Protein AF-A0A2E0UGB9-F1 (afdb_monomer)

Sequence (208 aa):
MPTNPILKFFRLCSENYLDDMRAQIPELPEKYVYPTGNPIRPVLPVETVTGGIMLIGAFPSARFHYLEGKLVPVADNLAPFAKEVYFDGRGIRKQASRESLEEHYFGPNMLNLCFEDMWVTDLVKVYLFPDKHIKNCEVVAPQHRYVNTHKMFGSGKTVGKLAKASVPWIRHEIELCNPKLIITLGETAARAIQDDRKTDNKQLLSGL

Solvent-accessible sur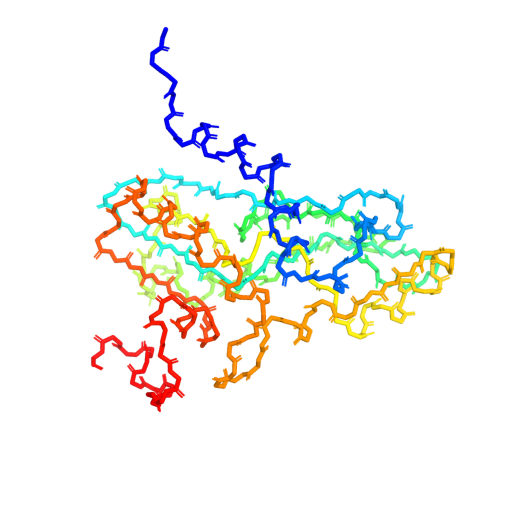face area (backbone atoms only — not comparable to full-atom values): 11598 Å² total; per-residue (Å²): 130,88,76,57,66,66,63,52,49,50,52,48,43,63,71,39,48,69,57,61,42,35,77,77,33,78,81,54,62,91,75,48,54,29,60,80,64,39,67,65,52,56,46,55,70,40,46,78,37,57,63,32,37,30,40,32,32,52,47,39,64,56,40,55,33,51,48,94,91,30,70,28,56,49,43,62,44,94,35,55,68,41,90,47,74,46,75,24,80,83,48,83,44,67,42,63,70,28,54,53,41,40,75,67,39,40,30,85,89,53,72,54,46,60,70,77,60,17,21,33,34,39,48,27,40,42,66,57,39,41,68,81,47,43,63,36,30,43,70,69,21,65,90,56,83,83,60,59,46,34,71,37,38,41,62,73,75,39,67,17,64,49,38,54,66,24,40,65,60,49,51,53,49,45,66,71,29,46,49,78,42,79,48,55,55,50,65,46,35,44,27,44,73,69,72,51,71,75,72,52,70,68,47,67,73,63,82,104

Nearest PDB structures (foldseek):
  8iit-assembly1_A  TM=6.730E-01  e=1.944E-03  Mycolicibacterium smegmatis MC2 155
  6l6s-assembly1_A  TM=6.611E-01  e=4.120E-03  Mycolicibacterium smegmatis MC2 155
  8iiq-assembly1_A  TM=6.317E-01  e=3.415E-03  Mycolicibacterium smegmatis MC2 155
  8iij-assembly1_A  TM=6.486E-01  e=9.298E-03  Mycolicibacterium smegmatis MC2 155
  1oe5-assembly1_B  TM=4.385E-01  e=5.040E-02  Xenopus laevis

Radius of gyration: 17.38 Å; Cα contacts (8 Å, |Δi|>4): 371; chains: 1; bounding box: 45×44×50 Å

pLDDT: mean 91.15, std 9.99, range [44.03, 98.5]

Mean predicted aligned error: 4.57 Å

Structure (mmCIF, N/CA/C/O backbone):
data_AF-A0A2E0UGB9-F1
#
_entry.id   AF-A0A2E0UGB9-F1
#
loop_
_atom_site.group_PDB
_atom_site.id
_atom_site.type_symbol
_atom_site.label_atom_id
_atom_site.label_alt_id
_atom_site.label_comp_id
_atom_site.label_asym_id
_atom_site.label_entity_id
_atom_site.label_seq_id
_atom_site.pdbx_PDB_ins_code
_atom_site.Cartn_x
_atom_site.Cartn_y
_atom_site.Cartn_z
_atom_site.occupancy
_atom_site.B_iso_or_equiv
_atom_site.auth_seq_id
_atom_site.auth_comp_id
_atom_site.auth_asym_id
_atom_site.auth_atom_id
_atom_site.pdbx_PDB_model_num
ATOM 1 N N . MET A 1 1 ? -22.475 -22.744 4.816 1.00 44.94 1 MET A N 1
ATOM 2 C CA . MET A 1 1 ? -21.576 -22.183 5.849 1.00 44.94 1 MET A CA 1
ATOM 3 C C . MET A 1 1 ? -21.645 -20.667 5.746 1.00 44.94 1 MET A C 1
ATOM 5 O O . MET A 1 1 ? -21.586 -20.192 4.615 1.00 44.94 1 MET A O 1
ATOM 9 N N . PRO A 1 2 ? -21.821 -19.907 6.840 1.00 51.59 2 PRO A N 1
ATOM 10 C CA . PRO A 1 2 ? -21.706 -18.452 6.772 1.00 51.59 2 PRO A CA 1
ATOM 11 C C . PRO A 1 2 ? -20.299 -18.089 6.276 1.00 51.59 2 PRO A C 1
ATOM 13 O O . PRO A 1 2 ? -19.300 -18.588 6.790 1.00 51.59 2 PRO A O 1
ATOM 16 N N . THR A 1 3 ? -20.216 -17.285 5.217 1.00 73.94 3 THR A N 1
ATOM 17 C CA . THR A 1 3 ? -18.944 -16.799 4.670 1.00 73.94 3 THR A CA 1
ATOM 18 C C . THR A 1 3 ? -18.269 -15.896 5.694 1.00 73.94 3 THR A C 1
ATOM 20 O O . THR A 1 3 ? -18.868 -14.898 6.091 1.00 73.94 3 THR A O 1
ATOM 23 N N . ASN A 1 4 ? -17.040 -16.227 6.101 1.00 92.06 4 ASN A N 1
ATOM 24 C CA . ASN A 1 4 ? -16.222 -15.369 6.959 1.00 92.06 4 ASN A CA 1
ATOM 25 C C . ASN A 1 4 ? -16.138 -13.958 6.324 1.00 92.06 4 ASN A C 1
ATOM 27 O O . ASN A 1 4 ? -15.645 -13.844 5.195 1.00 92.06 4 ASN A O 1
ATOM 31 N N . PRO A 1 5 ? -16.635 -12.899 6.995 1.00 95.12 5 PRO A N 1
ATOM 32 C CA . PRO A 1 5 ? -16.722 -11.560 6.413 1.00 95.12 5 PRO A CA 1
ATOM 33 C C . PRO A 1 5 ? -15.345 -10.971 6.077 1.00 95.12 5 PRO A C 1
ATOM 35 O O . PRO A 1 5 ? -15.219 -10.280 5.069 1.00 95.12 5 PRO A O 1
ATOM 38 N N . ILE A 1 6 ? -14.301 -11.329 6.831 1.00 96.19 6 ILE A N 1
ATOM 39 C CA . ILE A 1 6 ? -12.914 -10.928 6.556 1.00 96.19 6 ILE A CA 1
ATOM 40 C C . ILE A 1 6 ? -12.427 -11.576 5.256 1.00 96.19 6 ILE A C 1
ATOM 42 O O . ILE A 1 6 ? -11.916 -10.892 4.374 1.00 96.19 6 ILE A O 1
ATOM 46 N N . LEU A 1 7 ? -12.661 -12.879 5.066 1.00 95.62 7 LEU A N 1
ATOM 47 C CA . LEU A 1 7 ? -12.288 -13.557 3.816 1.00 95.62 7 LEU A CA 1
ATOM 48 C C . LEU A 1 7 ? -13.083 -13.038 2.610 1.00 95.62 7 LEU A C 1
ATOM 50 O O . LEU A 1 7 ? -12.557 -12.979 1.498 1.00 95.62 7 LEU A O 1
ATOM 54 N N . LYS A 1 8 ? -14.344 -12.637 2.817 1.00 96.81 8 LYS A N 1
ATOM 55 C CA . LYS A 1 8 ? -15.137 -11.958 1.785 1.00 96.81 8 LYS A CA 1
ATOM 56 C C . LYS A 1 8 ? -14.507 -10.613 1.416 1.00 96.81 8 LYS A C 1
ATOM 58 O O . LYS A 1 8 ? -14.362 -10.333 0.229 1.00 96.81 8 LYS A O 1
ATOM 63 N N . PHE A 1 9 ? -14.103 -9.817 2.404 1.00 97.56 9 PHE A N 1
ATOM 64 C CA . PHE A 1 9 ? -13.390 -8.561 2.181 1.00 97.56 9 PHE A CA 1
ATOM 65 C C . PHE A 1 9 ? -12.067 -8.775 1.435 1.00 97.56 9 PHE A C 1
ATOM 67 O O . PHE A 1 9 ? -11.804 -8.078 0.461 1.00 97.56 9 PHE A O 1
ATOM 74 N N . PHE A 1 10 ? -11.276 -9.781 1.813 1.00 97.56 10 PHE A N 1
ATOM 75 C CA . PHE A 1 10 ? -10.018 -10.121 1.139 1.00 97.56 10 PHE A CA 1
ATOM 76 C C . PHE A 1 10 ? -10.214 -10.435 -0.338 1.00 97.56 10 PHE A C 1
ATOM 78 O O . PHE A 1 10 ? -9.478 -9.918 -1.177 1.00 97.56 10 PHE A O 1
ATOM 85 N N . ARG A 1 11 ? -11.236 -11.233 -0.663 1.00 97.38 11 ARG A N 1
ATOM 86 C CA . ARG A 1 11 ? -11.589 -11.528 -2.053 1.00 97.38 11 ARG A CA 1
ATOM 87 C C . ARG A 1 11 ? -11.967 -10.254 -2.808 1.00 97.38 11 ARG A C 1
ATOM 89 O O . ARG A 1 11 ? -11.382 -9.975 -3.846 1.00 97.38 11 ARG A O 1
ATOM 96 N N . LEU A 1 12 ? -12.875 -9.455 -2.245 1.00 98.00 12 LEU A N 1
ATOM 97 C CA . LEU A 1 12 ? -13.315 -8.200 -2.858 1.00 98.00 12 LEU A CA 1
ATOM 98 C C . LEU A 1 12 ? -12.153 -7.228 -3.089 1.00 98.00 12 LEU A C 1
ATOM 100 O O . LEU A 1 12 ? -12.072 -6.629 -4.155 1.00 98.00 12 LEU A O 1
ATOM 104 N N . CYS A 1 13 ? -11.256 -7.083 -2.114 1.00 97.88 13 CYS A N 1
ATOM 105 C CA . CYS A 1 13 ? -10.091 -6.210 -2.211 1.00 97.88 13 CYS A CA 1
ATOM 106 C C . CYS A 1 13 ? -9.111 -6.712 -3.279 1.00 97.88 13 CYS A C 1
ATOM 108 O O . CYS A 1 13 ? -8.703 -5.945 -4.146 1.00 97.88 13 CYS A O 1
ATOM 110 N N . SER A 1 14 ? -8.796 -8.011 -3.283 1.00 97.25 14 SER A N 1
ATOM 111 C CA . SER A 1 14 ? -7.917 -8.612 -4.291 1.00 97.25 14 SER A CA 1
ATOM 112 C C . SER A 1 14 ? -8.450 -8.474 -5.721 1.00 97.25 14 SER A C 1
ATOM 114 O O . SER A 1 14 ? -7.647 -8.394 -6.648 1.00 97.25 14 SER A O 1
ATOM 116 N N . GLU A 1 15 ? -9.770 -8.504 -5.907 1.00 97.38 15 GLU A N 1
ATOM 117 C CA . GLU A 1 15 ? -10.413 -8.470 -7.225 1.00 97.38 15 GLU A CA 1
ATOM 118 C C . GLU A 1 15 ? -10.668 -7.039 -7.713 1.00 97.38 15 GLU A C 1
ATOM 120 O O . GLU A 1 15 ? -10.408 -6.748 -8.874 1.00 97.38 15 GLU A O 1
ATOM 125 N N . ASN A 1 16 ? -11.123 -6.139 -6.835 1.00 98.12 16 ASN A N 1
ATOM 126 C CA . ASN A 1 16 ? -11.709 -4.862 -7.260 1.00 98.12 16 ASN A CA 1
ATOM 127 C C . ASN A 1 16 ? -10.892 -3.627 -6.866 1.00 98.12 16 ASN A C 1
ATOM 129 O O . ASN A 1 16 ? -11.106 -2.562 -7.437 1.00 98.12 16 ASN A O 1
ATOM 133 N N . TYR A 1 17 ? -9.945 -3.727 -5.922 1.00 98.25 17 TYR A N 1
ATOM 134 C CA . TYR A 1 17 ? -9.271 -2.540 -5.374 1.00 98.25 17 TYR A CA 1
ATOM 135 C C . TYR A 1 17 ? -8.627 -1.668 -6.459 1.00 98.25 17 TYR A C 1
ATOM 137 O O . TYR A 1 17 ? -8.821 -0.455 -6.476 1.00 98.25 17 TYR A O 1
ATOM 145 N N . LEU A 1 18 ? -7.870 -2.269 -7.382 1.00 97.00 18 LEU A N 1
ATOM 146 C CA . LEU A 1 18 ? -7.192 -1.512 -8.437 1.00 97.00 18 LEU A CA 1
ATOM 147 C C . LEU A 1 18 ? -8.165 -0.876 -9.431 1.00 97.00 18 LEU A C 1
ATOM 149 O O . LEU A 1 18 ? -7.907 0.239 -9.883 1.00 97.00 18 LEU A O 1
ATOM 153 N N . ASP A 1 19 ? -9.267 -1.547 -9.751 1.00 96.56 19 ASP A N 1
ATOM 154 C CA . ASP A 1 19 ? -10.271 -1.018 -10.674 1.00 96.56 19 ASP A CA 1
ATOM 155 C C . ASP A 1 19 ? -11.040 0.144 -10.037 1.00 96.56 19 ASP A C 1
ATOM 157 O O . ASP A 1 19 ? -11.187 1.196 -10.662 1.00 96.56 19 ASP A O 1
ATOM 161 N N . ASP A 1 20 ? -11.379 0.034 -8.752 1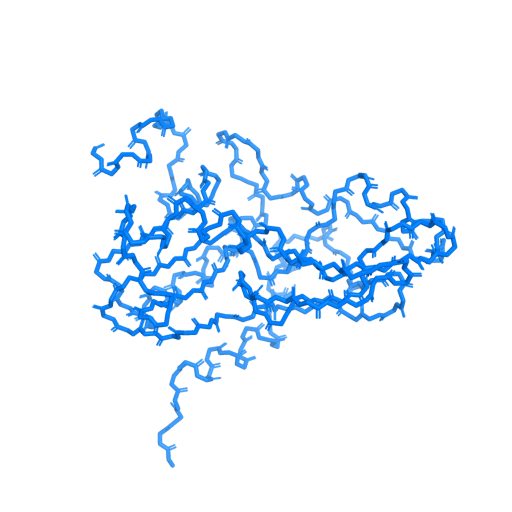.00 97.56 20 ASP A N 1
ATOM 162 C CA . ASP A 1 20 ? -11.963 1.126 -7.968 1.00 97.56 20 ASP A CA 1
ATOM 163 C C . ASP A 1 20 ? -11.018 2.330 -7.852 1.00 97.56 20 ASP A C 1
ATOM 165 O O . ASP A 1 20 ? -11.459 3.486 -7.879 1.00 97.56 20 ASP A O 1
ATOM 169 N N . MET A 1 21 ? -9.706 2.089 -7.731 1.00 97.31 21 MET A N 1
ATOM 170 C CA . MET A 1 21 ? -8.716 3.169 -7.749 1.00 97.31 21 MET A CA 1
ATOM 171 C C . MET A 1 21 ? -8.635 3.826 -9.130 1.00 97.31 21 MET A C 1
ATOM 173 O O . MET A 1 21 ? -8.606 5.052 -9.210 1.00 97.31 21 MET A O 1
ATOM 177 N N . ARG A 1 22 ? -8.617 3.048 -10.221 1.00 95.75 22 ARG A N 1
ATOM 178 C CA . ARG A 1 22 ? -8.560 3.573 -11.599 1.00 95.75 22 ARG A CA 1
ATOM 179 C C . ARG A 1 22 ? -9.800 4.375 -11.970 1.00 95.75 22 ARG A C 1
ATOM 181 O O . ARG A 1 22 ? -9.666 5.405 -12.624 1.00 95.75 22 ARG A O 1
ATOM 188 N N . ALA A 1 23 ? -10.978 3.959 -11.505 1.00 96.38 23 ALA A N 1
ATOM 189 C CA . ALA A 1 23 ? -12.221 4.701 -11.704 1.00 96.38 23 ALA A CA 1
ATOM 190 C C . ALA A 1 23 ? -12.146 6.130 -11.131 1.00 96.38 23 ALA A C 1
ATOM 192 O O . ALA A 1 23 ? -12.756 7.052 -11.668 1.00 96.38 23 ALA A O 1
ATOM 193 N N . GLN A 1 24 ? -11.365 6.327 -10.065 1.00 96.44 24 GLN A N 1
ATOM 194 C CA . GLN A 1 24 ? -11.153 7.628 -9.423 1.00 96.44 24 GLN A CA 1
ATOM 195 C C . GLN A 1 24 ? -9.877 8.343 -9.897 1.00 96.44 24 GLN A C 1
ATOM 197 O O . GLN A 1 24 ? -9.742 9.555 -9.723 1.00 96.44 24 GLN A O 1
ATOM 202 N N . ILE A 1 25 ? -8.914 7.601 -10.450 1.00 96.19 25 ILE A N 1
ATOM 203 C CA . ILE A 1 25 ? -7.568 8.075 -10.788 1.00 96.19 25 ILE A CA 1
ATOM 204 C C . ILE A 1 25 ? -7.192 7.553 -12.184 1.00 96.19 25 ILE A C 1
ATOM 206 O O . ILE A 1 25 ? -6.480 6.550 -12.296 1.00 96.19 25 ILE A O 1
ATOM 210 N N . PRO A 1 26 ? -7.620 8.239 -13.259 1.00 92.00 26 PRO A N 1
ATOM 211 C CA . PRO A 1 26 ? -7.355 7.818 -14.637 1.00 92.00 26 PRO A CA 1
ATOM 212 C C . PRO A 1 26 ? -5.865 7.756 -15.006 1.00 92.00 26 PRO A C 1
ATOM 214 O O . PRO A 1 26 ? -5.494 7.137 -15.996 1.00 92.00 26 PRO A O 1
ATOM 217 N N . GLU A 1 27 ? -4.991 8.408 -14.232 1.00 93.62 27 GLU A N 1
ATOM 218 C CA . GLU A 1 27 ? -3.542 8.375 -14.447 1.00 93.62 27 GLU A CA 1
ATOM 219 C C . GLU A 1 27 ? -2.871 7.110 -13.891 1.00 93.62 27 GLU A C 1
ATOM 221 O O . GLU A 1 27 ? -1.673 6.914 -14.115 1.00 93.62 27 GLU A O 1
ATOM 226 N N . LEU A 1 28 ? -3.601 6.259 -13.157 1.00 93.25 28 LEU A N 1
ATOM 227 C CA . LEU A 1 28 ? -3.114 4.923 -12.830 1.00 93.25 28 LEU A CA 1
ATOM 228 C C . LEU A 1 28 ? -3.048 4.079 -14.108 1.00 93.25 28 LEU A C 1
ATOM 230 O O . LEU A 1 28 ? -4.017 4.029 -14.864 1.00 93.25 28 LEU A O 1
ATOM 234 N N . PRO A 1 29 ? -1.932 3.379 -14.357 1.00 91.06 29 PRO A N 1
ATOM 235 C CA . PRO A 1 29 ? -1.792 2.599 -15.573 1.00 91.06 29 PRO A CA 1
ATOM 236 C C . PRO A 1 29 ? -2.767 1.413 -15.595 1.00 91.06 29 PRO A C 1
ATOM 238 O O . PRO A 1 29 ? -2.972 0.709 -14.597 1.00 91.06 29 PRO A O 1
ATOM 241 N N . GLU A 1 30 ? -3.328 1.155 -16.776 1.00 89.50 30 GLU A N 1
ATOM 242 C CA . GLU A 1 30 ? -4.177 -0.011 -17.043 1.00 89.50 30 GLU A CA 1
ATOM 243 C C . GLU A 1 30 ? -3.406 -1.314 -16.780 1.00 89.50 30 GLU A C 1
ATOM 245 O O . GLU A 1 30 ? -3.859 -2.185 -16.042 1.00 89.50 30 GLU A O 1
ATOM 250 N N . LYS A 1 31 ? -2.170 -1.405 -17.283 1.00 91.94 31 LYS A N 1
ATOM 251 C CA . LYS A 1 31 ? -1.225 -2.470 -16.930 1.00 91.94 31 LYS A CA 1
ATOM 252 C C . LYS A 1 31 ? -0.306 -1.987 -15.817 1.00 91.94 31 LYS A C 1
ATOM 254 O O . LYS A 1 31 ? 0.685 -1.312 -16.084 1.00 91.94 31 LYS A O 1
ATOM 259 N N . TYR A 1 32 ? -0.635 -2.332 -14.574 1.00 95.88 32 TYR A N 1
ATOM 260 C CA . TYR A 1 32 ? 0.198 -1.996 -13.421 1.00 95.88 32 TYR A CA 1
ATOM 261 C C . TYR A 1 32 ? 1.083 -3.184 -13.039 1.00 95.88 32 TYR A C 1
ATOM 263 O O . TYR A 1 32 ? 0.634 -4.131 -12.397 1.00 95.88 32 TYR A O 1
ATOM 271 N N . VAL A 1 33 ? 2.326 -3.163 -13.523 1.00 97.62 33 VAL A N 1
ATOM 272 C CA . VAL A 1 33 ? 3.248 -4.306 -13.481 1.00 97.62 33 VAL A CA 1
ATOM 273 C C . VAL A 1 33 ? 4.646 -3.888 -13.030 1.00 97.62 33 VAL A C 1
ATOM 275 O O . VAL A 1 33 ? 5.063 -2.740 -13.196 1.00 97.62 33 VAL A O 1
ATOM 278 N N . TYR A 1 34 ? 5.386 -4.848 -12.486 1.00 98.38 34 TYR A N 1
ATOM 279 C CA . TYR A 1 34 ? 6.825 -4.759 -12.262 1.00 98.38 34 TYR A CA 1
ATOM 280 C C . TYR A 1 34 ? 7.610 -4.921 -13.581 1.00 98.38 34 TYR A C 1
ATOM 282 O O . TYR A 1 34 ? 7.060 -5.423 -14.565 1.00 98.38 34 TYR A O 1
ATOM 290 N N . PRO A 1 35 ? 8.914 -4.580 -13.624 1.00 97.44 35 PRO A N 1
ATOM 291 C CA . PRO A 1 35 ? 9.755 -4.748 -14.815 1.00 97.44 35 PRO A CA 1
ATOM 292 C C . PRO A 1 35 ? 9.805 -6.176 -15.359 1.00 97.44 35 PRO A C 1
ATOM 294 O O . PRO A 1 35 ? 9.918 -6.369 -16.563 1.00 97.44 35 PRO A O 1
ATOM 297 N N . THR A 1 36 ? 9.649 -7.175 -14.490 1.00 95.81 36 THR A N 1
ATOM 298 C CA . THR A 1 36 ? 9.601 -8.600 -14.852 1.00 95.81 36 THR A CA 1
ATOM 299 C C . THR A 1 36 ? 8.257 -9.040 -15.444 1.00 95.81 36 THR A C 1
ATOM 301 O O . THR A 1 36 ? 8.091 -10.210 -15.772 1.00 95.81 36 THR A O 1
ATOM 304 N N . GLY A 1 37 ? 7.278 -8.134 -15.551 1.00 96.25 37 GLY A N 1
ATOM 305 C CA . GLY A 1 37 ? 5.919 -8.425 -16.016 1.00 96.25 37 GLY A CA 1
ATOM 306 C C . GLY A 1 37 ? 4.976 -8.947 -14.929 1.00 96.25 37 GLY A C 1
ATOM 307 O O . GLY A 1 37 ? 3.787 -9.117 -15.194 1.00 96.25 37 GLY A O 1
ATOM 308 N N . ASN A 1 38 ? 5.464 -9.161 -13.702 1.00 97.31 38 ASN A N 1
ATOM 309 C CA . ASN A 1 38 ? 4.608 -9.538 -12.578 1.00 97.31 38 ASN A CA 1
ATOM 310 C C . ASN A 1 38 ? 3.562 -8.439 -12.316 1.00 97.31 38 ASN A C 1
ATOM 312 O O . ASN A 1 38 ? 3.938 -7.266 -12.232 1.00 97.31 38 ASN A O 1
ATOM 316 N N . PRO A 1 39 ? 2.270 -8.781 -12.167 1.00 96.94 39 PRO A N 1
ATOM 317 C CA . PRO A 1 39 ? 1.254 -7.797 -11.820 1.00 96.94 39 PRO A CA 1
ATOM 318 C C . PRO A 1 39 ? 1.489 -7.276 -10.405 1.00 96.94 39 PRO A C 1
ATOM 320 O O . PRO A 1 39 ? 1.817 -8.054 -9.512 1.00 96.94 39 PRO A O 1
ATOM 323 N N . ILE A 1 40 ? 1.281 -5.976 -10.210 1.00 98.00 40 ILE A N 1
ATOM 324 C CA . ILE A 1 40 ? 1.191 -5.381 -8.877 1.00 98.00 40 ILE A CA 1
ATOM 325 C C . ILE A 1 40 ? -0.198 -5.687 -8.341 1.00 98.00 40 ILE A C 1
ATOM 327 O O . ILE A 1 40 ? -1.194 -5.396 -9.011 1.00 98.00 40 ILE A O 1
ATOM 331 N N . ARG A 1 41 ? -0.273 -6.274 -7.150 1.00 97.38 41 ARG A N 1
ATOM 332 C CA . ARG A 1 41 ? -1.537 -6.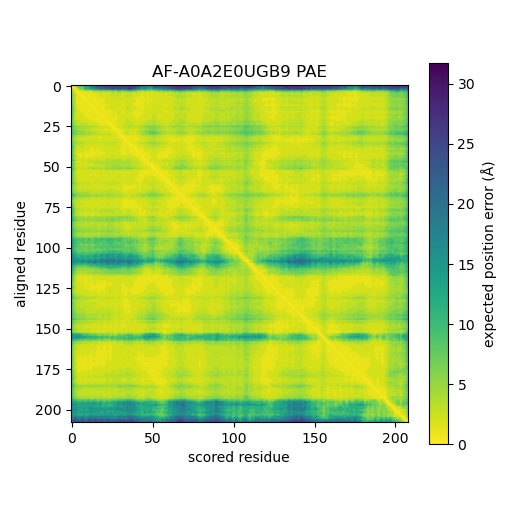686 -6.537 1.00 97.38 41 ARG A CA 1
ATOM 333 C C . ARG A 1 41 ? -1.745 -6.020 -5.181 1.00 97.38 41 ARG A C 1
ATOM 335 O O . ARG A 1 41 ? -0.778 -5.632 -4.529 1.00 97.38 41 ARG A O 1
ATOM 342 N N . PRO A 1 42 ? -3.007 -5.878 -4.741 1.00 98.19 42 PRO A N 1
ATOM 343 C CA . PRO A 1 42 ? -3.300 -5.458 -3.381 1.00 98.19 42 PRO A CA 1
ATOM 344 C C . PRO A 1 42 ? -2.646 -6.404 -2.366 1.00 98.19 42 PRO A C 1
ATOM 346 O O . PRO A 1 42 ? -2.914 -7.605 -2.359 1.00 98.19 42 PRO A O 1
ATOM 349 N N . VAL A 1 43 ? -1.807 -5.854 -1.499 1.00 98.19 43 VAL A N 1
ATOM 350 C CA . VAL A 1 43 ? -1.292 -6.502 -0.299 1.00 98.19 43 VAL A CA 1
ATOM 351 C C . VAL A 1 43 ? -2.375 -6.387 0.768 1.00 98.19 43 VAL A C 1
ATOM 353 O O . VAL A 1 43 ? -2.770 -5.292 1.176 1.00 98.19 43 VAL A O 1
ATOM 356 N N . LEU A 1 44 ? -2.911 -7.541 1.152 1.00 97.94 44 LEU A N 1
ATOM 357 C CA . LEU A 1 44 ? -4.072 -7.643 2.027 1.00 97.94 44 LEU A CA 1
ATOM 358 C C . LEU A 1 44 ? -3.684 -7.494 3.505 1.00 97.94 44 LEU A C 1
ATOM 360 O O . LEU A 1 44 ? -2.531 -7.741 3.858 1.00 97.94 44 LEU A O 1
ATOM 364 N N . PRO A 1 45 ? -4.638 -7.129 4.377 1.00 97.56 45 PRO A N 1
ATOM 365 C CA . PRO A 1 45 ? -4.403 -7.100 5.816 1.00 97.56 45 PRO A CA 1
ATOM 366 C C . PRO A 1 45 ? -4.000 -8.473 6.367 1.00 97.56 45 PRO A C 1
ATOM 368 O O . PRO A 1 45 ? -4.414 -9.505 5.834 1.00 97.56 45 PRO A O 1
ATOM 371 N N . VAL A 1 46 ? -3.245 -8.484 7.463 1.00 95.94 46 VAL A N 1
ATOM 372 C CA . VAL A 1 46 ? -2.840 -9.701 8.188 1.00 95.94 46 VAL A CA 1
ATOM 373 C C . VAL A 1 46 ? -3.065 -9.559 9.686 1.00 95.94 46 VAL A C 1
ATOM 375 O O . VAL A 1 46 ? -3.454 -8.488 10.154 1.00 95.94 46 VAL A O 1
ATOM 378 N N . GLU A 1 47 ? -2.858 -10.665 10.409 1.00 94.12 47 GLU A N 1
ATOM 379 C CA . GLU A 1 47 ? -3.055 -10.754 11.858 1.00 94.12 47 GLU A CA 1
ATOM 380 C C . GLU A 1 47 ? -4.434 -10.225 12.280 1.00 94.12 47 GLU A C 1
ATOM 382 O O . GLU A 1 47 ? -4.560 -9.554 13.279 1.00 94.12 47 GLU A O 1
ATOM 387 N N . THR A 1 48 ? -5.494 -10.469 11.499 1.00 95.88 48 THR A N 1
ATOM 388 C CA . THR A 1 48 ? -6.794 -9.762 11.547 1.00 95.88 48 THR A CA 1
ATOM 389 C C . THR A 1 48 ? -7.611 -9.930 12.842 1.00 95.88 48 THR A C 1
ATOM 391 O O . THR A 1 48 ? -8.733 -10.444 12.828 1.00 95.88 48 THR A O 1
ATOM 394 N N . VAL A 1 49 ? -7.062 -9.487 13.967 1.00 95.88 49 VAL A N 1
ATOM 395 C CA . VAL A 1 49 ? -7.652 -9.483 15.297 1.00 95.88 49 VAL A CA 1
ATOM 396 C C . VAL A 1 49 ? -8.684 -8.367 15.365 1.00 95.88 49 VAL A C 1
ATOM 398 O O . VAL A 1 49 ? -8.438 -7.221 14.985 1.00 95.88 49 VAL A O 1
ATOM 401 N N . THR A 1 50 ? -9.873 -8.711 15.849 1.00 96.56 50 THR A N 1
ATOM 402 C CA . THR A 1 50 ? -11.004 -7.787 15.985 1.00 96.56 50 THR A CA 1
ATOM 403 C C . THR A 1 50 ? -11.153 -7.304 17.427 1.00 96.56 50 THR A C 1
ATOM 405 O O . THR A 1 50 ? -10.856 -8.052 18.357 1.00 96.56 50 THR A O 1
ATOM 408 N N . GLY A 1 51 ? -11.669 -6.093 17.653 1.00 95.50 51 GLY A N 1
ATOM 409 C CA . GLY A 1 51 ? -11.903 -5.556 19.002 1.00 95.50 51 GLY A CA 1
ATOM 410 C C . GLY A 1 51 ? -10.630 -5.127 19.743 1.00 95.50 51 GLY A C 1
ATOM 411 O O . GLY A 1 51 ? -10.682 -4.880 20.953 1.00 95.50 51 GLY A O 1
ATOM 412 N N . GLY A 1 52 ? -9.497 -5.080 19.038 1.00 93.31 52 GLY A N 1
ATOM 413 C CA . GLY A 1 52 ? -8.164 -4.807 19.571 1.00 93.31 52 GLY A CA 1
ATOM 414 C C . GLY A 1 52 ? -7.539 -3.552 18.968 1.00 93.31 52 GLY A C 1
ATOM 415 O O . GLY A 1 52 ? -8.194 -2.514 18.848 1.00 93.31 52 GLY A O 1
ATOM 416 N N . ILE A 1 53 ? -6.260 -3.648 18.615 1.00 93.81 53 ILE A N 1
ATOM 417 C CA . ILE A 1 53 ? -5.494 -2.567 17.990 1.00 93.81 53 ILE A CA 1
ATOM 418 C C . ILE A 1 53 ? -5.485 -2.778 16.474 1.00 93.81 53 ILE A C 1
ATOM 420 O O . ILE A 1 53 ? -5.291 -3.896 16.002 1.00 93.81 53 ILE A O 1
ATOM 424 N N . MET A 1 54 ? -5.656 -1.697 15.717 1.00 96.06 54 MET A N 1
ATOM 425 C CA . MET A 1 54 ? -5.439 -1.674 14.273 1.00 96.06 54 MET A CA 1
ATOM 426 C C . MET A 1 54 ? -4.217 -0.816 13.951 1.00 96.06 54 MET A C 1
ATOM 428 O O . MET A 1 54 ? -4.156 0.348 14.341 1.00 96.06 54 MET A O 1
ATOM 432 N N . LEU A 1 55 ? -3.254 -1.377 13.227 1.00 94.69 55 LEU A N 1
ATOM 433 C CA . LEU A 1 55 ? -2.067 -0.683 12.742 1.00 94.69 55 LEU A CA 1
ATOM 434 C C . LEU A 1 55 ? -2.222 -0.387 11.251 1.00 94.69 55 LEU A C 1
ATOM 436 O O . LEU A 1 55 ? -2.408 -1.304 10.451 1.00 94.69 55 LEU A O 1
ATOM 440 N N . ILE A 1 56 ? -2.121 0.888 10.874 1.00 96.25 56 ILE A N 1
ATOM 441 C CA . ILE A 1 56 ? -2.294 1.341 9.491 1.00 96.25 56 ILE A CA 1
ATOM 442 C C . ILE A 1 56 ? -1.024 2.037 9.008 1.00 96.25 56 ILE A C 1
ATOM 444 O O . ILE A 1 56 ? -0.707 3.155 9.419 1.00 96.25 56 ILE A O 1
ATOM 448 N N . GLY A 1 57 ? -0.303 1.367 8.115 1.00 94.94 57 GLY A N 1
ATOM 449 C CA . GLY A 1 57 ? 0.807 1.926 7.359 1.00 94.94 57 GLY A CA 1
ATOM 450 C C . GLY A 1 57 ? 0.372 2.827 6.205 1.00 94.94 57 GLY A C 1
ATOM 451 O O . GLY A 1 57 ? -0.809 3.109 6.000 1.00 94.94 57 GLY A O 1
ATOM 452 N N . ALA A 1 58 ? 1.343 3.307 5.434 1.00 95.06 58 ALA A N 1
ATOM 453 C CA . ALA A 1 58 ? 1.091 4.171 4.284 1.00 95.06 58 ALA A CA 1
ATOM 454 C C . ALA A 1 58 ? 0.721 3.361 3.029 1.00 95.06 58 ALA A C 1
ATOM 456 O O . ALA A 1 58 ? -0.358 3.538 2.462 1.00 95.06 58 ALA A O 1
ATOM 457 N N . PHE A 1 59 ? 1.642 2.507 2.589 1.00 96.38 59 PHE A N 1
ATOM 458 C CA . PHE A 1 59 ? 1.537 1.620 1.433 1.00 96.38 59 PHE A CA 1
ATOM 459 C C . PHE A 1 59 ? 2.628 0.548 1.521 1.00 96.38 59 PHE A C 1
ATOM 461 O O . PHE A 1 59 ? 3.702 0.82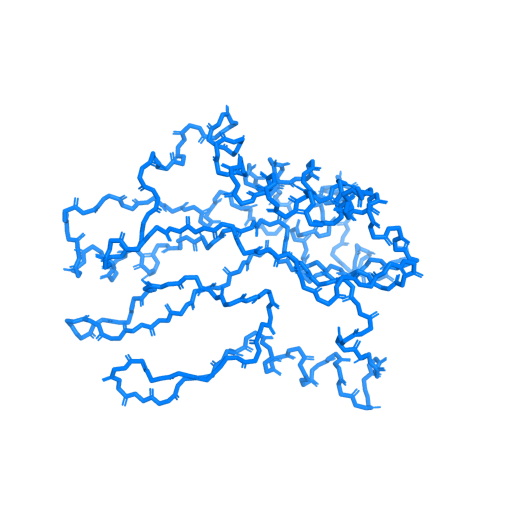0 2.077 1.00 96.38 59 PHE A O 1
ATOM 468 N N . PRO A 1 60 ? 2.417 -0.639 0.930 1.00 95.69 60 PRO A N 1
ATOM 469 C CA . PRO A 1 60 ? 3.405 -1.700 0.980 1.00 95.69 60 PRO A CA 1
ATOM 470 C C . PRO A 1 60 ? 4.661 -1.332 0.182 1.00 95.69 60 PRO A C 1
ATOM 472 O O . PRO A 1 60 ? 4.616 -0.680 -0.867 1.00 95.69 60 PRO A O 1
ATOM 475 N N . SER A 1 61 ? 5.809 -1.811 0.661 1.00 93.56 61 SER A N 1
ATOM 476 C CA . SER A 1 61 ? 7.011 -1.922 -0.168 1.00 93.56 61 SER A CA 1
ATOM 477 C C . SER A 1 61 ? 6.859 -3.089 -1.162 1.00 93.56 61 SER A C 1
ATOM 479 O O . SER A 1 61 ? 5.859 -3.801 -1.181 1.00 93.56 61 SER A O 1
ATOM 481 N N . ALA A 1 62 ? 7.861 -3.264 -2.014 1.00 95.56 62 ALA A N 1
ATOM 482 C CA . ALA A 1 62 ? 8.013 -4.421 -2.882 1.00 95.56 62 ALA A CA 1
ATOM 483 C C . ALA A 1 62 ? 9.249 -5.234 -2.476 1.00 95.56 62 ALA A C 1
ATOM 485 O O . ALA A 1 62 ? 10.159 -4.721 -1.810 1.00 95.56 62 ALA A O 1
ATOM 486 N N . ARG A 1 63 ? 9.323 -6.467 -2.976 1.00 95.94 63 ARG A N 1
ATOM 487 C CA . ARG A 1 63 ? 10.566 -7.232 -3.054 1.00 95.94 63 ARG A CA 1
ATOM 488 C C . ARG A 1 63 ? 11.418 -6.701 -4.195 1.00 95.94 63 ARG A C 1
ATOM 490 O O . ARG A 1 63 ? 10.904 -6.425 -5.279 1.00 95.94 63 ARG A O 1
ATOM 497 N N . PHE A 1 64 ? 12.717 -6.566 -3.956 1.00 96.56 64 PHE A N 1
ATOM 498 C CA . PHE A 1 64 ? 13.659 -6.020 -4.933 1.00 96.56 64 PHE A CA 1
ATOM 499 C C . PHE A 1 64 ? 14.639 -7.078 -5.436 1.00 96.56 64 PHE A C 1
ATOM 501 O O . PHE A 1 64 ? 14.990 -8.005 -4.713 1.00 96.56 64 PHE A O 1
ATOM 5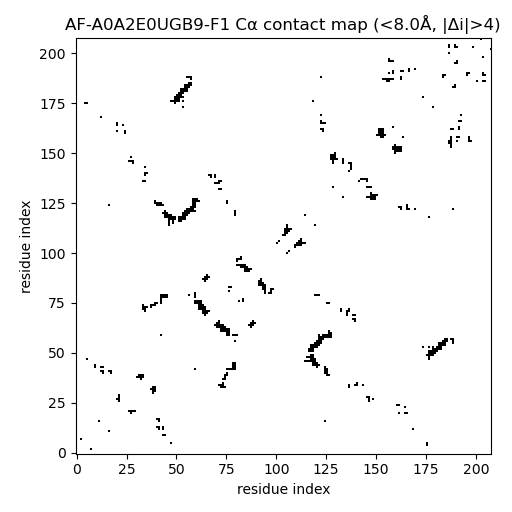08 N N . HIS A 1 65 ? 15.104 -6.914 -6.669 1.00 97.75 65 HIS A N 1
ATOM 509 C CA . HIS A 1 65 ? 16.131 -7.761 -7.262 1.00 97.75 65 HIS A CA 1
ATOM 510 C C . HIS A 1 65 ? 17.063 -6.932 -8.147 1.00 97.75 65 HIS A C 1
ATOM 512 O O . HIS A 1 65 ? 16.654 -5.923 -8.729 1.00 97.75 65 HIS A O 1
ATOM 518 N N . TYR A 1 66 ? 18.320 -7.348 -8.242 1.00 98.06 66 TYR A N 1
ATOM 519 C CA . TYR A 1 66 ? 19.299 -6.792 -9.157 1.00 98.06 66 TYR A CA 1
ATOM 520 C C . TYR A 1 66 ? 19.114 -7.408 -10.538 1.00 98.06 66 TYR A C 1
ATOM 522 O O . TYR A 1 66 ? 19.449 -8.567 -10.762 1.00 98.06 66 TYR A O 1
ATOM 530 N N . LEU A 1 67 ? 18.617 -6.605 -11.472 1.00 96.69 67 LEU A N 1
ATOM 531 C CA . LEU A 1 67 ? 18.489 -6.948 -12.885 1.00 96.69 67 LEU A CA 1
ATOM 532 C C . LEU A 1 67 ? 19.303 -5.939 -13.688 1.00 96.69 67 LEU A C 1
ATOM 534 O O . LEU A 1 67 ? 19.234 -4.742 -13.422 1.00 96.69 67 LEU A O 1
ATOM 538 N N . GLU A 1 68 ? 20.141 -6.421 -14.606 1.00 94.62 68 GLU A N 1
ATOM 539 C CA . GLU A 1 68 ? 21.013 -5.569 -15.437 1.00 94.62 68 GLU A CA 1
ATOM 540 C C . GLU A 1 68 ? 21.848 -4.561 -14.619 1.00 94.62 68 GLU A C 1
ATOM 542 O O . GLU A 1 68 ? 22.047 -3.400 -14.973 1.00 94.62 68 GLU A O 1
ATOM 547 N N . GLY A 1 69 ? 22.308 -4.992 -13.441 1.00 95.56 69 GLY A N 1
ATOM 548 C CA . GLY A 1 69 ? 23.081 -4.152 -12.525 1.00 95.56 69 GLY A CA 1
ATOM 549 C C . GLY A 1 69 ? 22.277 -3.073 -11.786 1.00 95.56 69 GLY A C 1
ATOM 550 O O . GLY A 1 69 ? 22.872 -2.313 -11.017 1.00 95.56 69 GLY A O 1
ATOM 551 N N . LYS A 1 70 ? 20.952 -3.016 -11.957 1.00 97.62 70 LYS A N 1
ATOM 552 C CA . LYS A 1 70 ? 20.037 -2.085 -11.286 1.00 97.62 70 LYS A CA 1
ATOM 553 C C . LYS A 1 70 ? 19.177 -2.804 -10.255 1.00 97.62 70 LYS A C 1
ATOM 555 O O . LYS A 1 70 ? 18.631 -3.864 -10.527 1.00 97.62 70 LYS A O 1
ATOM 560 N N . LEU A 1 71 ? 19.008 -2.195 -9.083 1.00 97.44 71 LEU A N 1
ATOM 561 C CA . LEU A 1 71 ? 18.048 -2.671 -8.089 1.00 97.44 71 LEU A CA 1
ATOM 562 C C . LEU A 1 71 ? 16.646 -2.179 -8.469 1.00 97.44 71 LEU A C 1
ATOM 564 O O . LEU A 1 71 ? 16.405 -0.965 -8.494 1.00 97.44 71 LEU A O 1
ATOM 568 N N . VAL A 1 72 ? 15.737 -3.108 -8.757 1.00 98.12 72 VAL A N 1
ATOM 569 C CA . VAL A 1 72 ? 14.357 -2.825 -9.179 1.00 98.12 72 VAL A CA 1
ATOM 570 C C . VAL A 1 72 ? 13.351 -3.632 -8.358 1.00 98.12 72 VAL A C 1
ATOM 572 O O . VAL A 1 72 ? 13.687 -4.721 -7.893 1.00 98.12 72 VAL A O 1
ATOM 575 N N . PRO A 1 73 ? 12.129 -3.118 -8.136 1.00 97.75 73 PRO A N 1
ATOM 576 C CA . PRO A 1 73 ? 11.067 -3.894 -7.510 1.00 97.75 73 PRO A CA 1
ATOM 577 C C . PRO A 1 73 ? 10.573 -4.973 -8.485 1.00 97.75 73 PRO A C 1
ATOM 579 O O . PRO A 1 73 ? 10.404 -4.685 -9.665 1.00 97.75 73 PRO A O 1
ATOM 582 N N . VAL A 1 74 ? 10.344 -6.200 -8.019 1.00 97.56 74 VAL A N 1
ATOM 583 C CA . VAL A 1 74 ? 10.003 -7.349 -8.885 1.00 97.56 74 VAL A CA 1
ATOM 584 C C . VAL A 1 74 ? 8.751 -8.111 -8.464 1.00 97.56 74 VAL A C 1
ATOM 586 O O . VAL A 1 74 ? 8.225 -8.895 -9.253 1.00 97.56 74 VAL A O 1
ATOM 589 N N . ALA A 1 75 ? 8.286 -7.928 -7.231 1.00 97.25 75 ALA A N 1
ATOM 590 C CA . ALA A 1 75 ? 7.095 -8.590 -6.720 1.00 97.25 75 ALA A CA 1
ATOM 591 C C . ALA A 1 75 ? 6.541 -7.846 -5.505 1.00 97.25 75 ALA A C 1
ATOM 593 O O . ALA A 1 75 ? 7.288 -7.156 -4.806 1.00 97.25 75 ALA A O 1
ATOM 594 N N . ASP A 1 76 ? 5.258 -8.053 -5.223 1.00 97.31 76 ASP A N 1
ATOM 595 C CA . ASP A 1 76 ? 4.645 -7.573 -3.992 1.00 97.31 76 ASP A CA 1
ATOM 596 C C . ASP A 1 76 ? 5.309 -8.238 -2.776 1.00 97.31 76 ASP A C 1
ATOM 598 O O . ASP A 1 76 ? 5.838 -9.363 -2.852 1.00 97.31 76 ASP A O 1
ATOM 602 N N . ASN A 1 77 ? 5.264 -7.530 -1.653 1.00 94.50 77 ASN A N 1
ATOM 603 C CA . ASN A 1 77 ? 5.514 -8.120 -0.345 1.00 94.50 77 ASN A CA 1
ATOM 604 C C . ASN A 1 77 ? 4.433 -9.153 -0.012 1.00 94.50 77 ASN A C 1
ATOM 606 O O . ASN A 1 77 ? 3.312 -9.080 -0.515 1.00 94.50 77 ASN A O 1
ATOM 610 N N . LEU A 1 78 ? 4.763 -10.108 0.857 1.00 93.19 78 LEU A N 1
ATOM 611 C CA . LEU A 1 78 ? 3.817 -11.160 1.246 1.00 93.19 78 LEU A CA 1
ATOM 612 C C . LEU A 1 78 ? 2.696 -10.637 2.149 1.00 93.19 78 LEU A C 1
ATOM 614 O O . LEU A 1 78 ? 1.586 -11.159 2.108 1.00 93.19 78 LEU A O 1
ATOM 618 N N . ALA A 1 79 ? 2.997 -9.620 2.955 1.00 93.94 79 ALA A N 1
ATOM 619 C CA . ALA A 1 79 ? 2.050 -8.956 3.838 1.00 93.94 79 ALA A CA 1
ATOM 620 C C . ALA A 1 79 ? 2.560 -7.558 4.243 1.00 93.94 79 ALA A C 1
ATOM 622 O O . ALA A 1 79 ? 3.766 -7.282 4.124 1.00 93.94 79 ALA A O 1
ATOM 623 N N . PRO A 1 80 ? 1.684 -6.676 4.759 1.00 94.19 80 PRO A N 1
ATOM 624 C CA . PRO A 1 80 ? 2.086 -5.419 5.374 1.00 94.19 80 PRO A CA 1
ATOM 625 C C . PRO A 1 80 ? 3.072 -5.703 6.510 1.00 94.19 80 PRO A C 1
ATOM 627 O O . PRO A 1 80 ? 2.819 -6.538 7.375 1.00 94.19 80 PRO A O 1
ATOM 630 N N . PHE A 1 81 ? 4.226 -5.036 6.489 1.00 90.75 81 PHE A N 1
ATOM 631 C CA . PHE A 1 81 ? 5.286 -5.200 7.496 1.00 90.75 81 PHE A CA 1
ATOM 632 C C . PHE A 1 81 ? 5.768 -6.647 7.722 1.00 90.75 81 PHE A C 1
ATOM 634 O O . PHE A 1 81 ? 6.264 -6.970 8.799 1.00 90.75 81 PHE A O 1
ATOM 641 N N . ALA A 1 82 ? 5.684 -7.518 6.713 1.00 87.44 82 ALA A N 1
ATOM 642 C CA . ALA A 1 82 ? 6.176 -8.890 6.819 1.00 87.44 82 ALA A CA 1
ATOM 643 C C . ALA A 1 82 ? 7.687 -8.959 7.130 1.00 87.44 82 ALA A C 1
ATOM 645 O O . ALA A 1 82 ? 8.485 -8.209 6.550 1.00 87.44 82 ALA A O 1
ATOM 646 N N . LYS A 1 83 ? 8.084 -9.913 7.991 1.00 88.69 83 LYS A N 1
ATOM 647 C CA . LYS A 1 83 ? 9.489 -10.300 8.229 1.00 88.69 83 LYS A CA 1
ATOM 648 C C . LYS A 1 83 ? 10.014 -11.125 7.051 1.00 88.69 83 LYS A C 1
ATOM 650 O O . LYS A 1 83 ? 10.116 -12.347 7.124 1.00 88.69 83 LYS A O 1
ATOM 655 N N . GLU A 1 84 ? 10.325 -10.463 5.944 1.00 90.56 84 GLU A N 1
ATOM 656 C CA . GLU A 1 84 ? 10.827 -11.139 4.746 1.00 90.56 84 GLU A CA 1
ATOM 657 C C . GLU A 1 84 ? 12.356 -11.169 4.701 1.00 90.56 84 GLU A C 1
ATOM 659 O O . GLU A 1 84 ? 13.020 -10.161 4.961 1.00 90.56 84 GLU A O 1
ATOM 664 N N . VAL A 1 85 ? 12.897 -12.328 4.315 1.00 94.00 85 VAL A N 1
ATOM 665 C CA . VAL A 1 85 ? 14.318 -12.545 4.028 1.00 94.00 85 VAL A CA 1
ATOM 666 C C . VAL A 1 85 ? 14.425 -13.224 2.668 1.00 94.00 85 VAL A C 1
ATOM 668 O O . VAL A 1 85 ? 13.856 -14.295 2.465 1.00 94.00 85 VAL A O 1
ATOM 671 N N . TYR A 1 86 ? 15.128 -12.605 1.724 1.00 95.06 86 TYR A N 1
ATOM 672 C CA . TYR A 1 86 ? 15.254 -13.128 0.362 1.00 95.06 86 TYR A CA 1
ATOM 673 C C . TYR A 1 86 ? 16.585 -12.736 -0.281 1.00 95.06 86 TYR A C 1
ATOM 675 O O . TYR A 1 86 ? 17.211 -11.754 0.111 1.00 95.06 86 TYR A O 1
ATOM 683 N N . PHE A 1 87 ? 17.023 -13.503 -1.281 1.00 96.56 87 PHE A N 1
ATOM 684 C CA . PHE A 1 87 ? 18.195 -13.167 -2.089 1.00 96.56 87 PHE A CA 1
ATOM 685 C C . PHE A 1 87 ? 17.803 -12.198 -3.211 1.00 96.56 87 PHE A C 1
ATOM 687 O O . PHE A 1 87 ? 16.922 -12.496 -4.018 1.00 96.56 87 PHE A O 1
ATOM 694 N N . ASP A 1 88 ? 18.454 -11.037 -3.276 1.00 96.25 88 ASP A N 1
ATOM 695 C CA . ASP A 1 88 ? 18.143 -9.980 -4.247 1.00 96.25 88 ASP A CA 1
ATOM 696 C C . ASP A 1 88 ? 18.986 -10.061 -5.530 1.00 96.25 88 ASP A C 1
ATOM 698 O O . ASP A 1 88 ? 19.027 -9.107 -6.297 1.00 96.25 88 ASP A O 1
ATOM 702 N N . GLY A 1 89 ? 19.687 -11.171 -5.767 1.00 96.50 89 GLY A N 1
ATOM 703 C CA . GLY A 1 89 ? 20.606 -11.318 -6.900 1.00 96.50 89 GLY A CA 1
ATOM 704 C C . GLY A 1 89 ? 22.037 -10.862 -6.599 1.00 96.50 89 GLY A C 1
ATOM 705 O O . GLY A 1 89 ? 22.942 -11.152 -7.379 1.00 96.50 89 GLY A O 1
ATOM 706 N N . ARG A 1 90 ? 22.279 -10.190 -5.464 1.00 96.50 90 ARG A N 1
ATOM 707 C CA . ARG A 1 90 ? 23.631 -9.868 -4.972 1.00 96.50 90 ARG A CA 1
ATOM 708 C C . ARG A 1 90 ? 23.870 -10.297 -3.534 1.00 96.50 90 ARG A C 1
ATOM 710 O O . ARG A 1 90 ? 24.985 -10.686 -3.200 1.00 96.50 90 ARG A O 1
ATOM 717 N N . GLY A 1 91 ? 22.856 -10.230 -2.683 1.00 96.62 91 GLY A N 1
ATOM 718 C CA . GLY A 1 91 ? 22.978 -10.584 -1.279 1.00 96.62 91 GLY A CA 1
ATOM 719 C C . GLY A 1 91 ? 21.644 -10.935 -0.644 1.00 96.62 91 GLY A C 1
ATOM 720 O O . GLY A 1 91 ? 20.589 -10.914 -1.279 1.00 96.62 91 GLY A O 1
ATOM 721 N N . ILE A 1 92 ? 21.707 -11.288 0.636 1.00 96.06 92 ILE A N 1
ATOM 722 C CA . ILE A 1 92 ? 20.513 -11.509 1.445 1.00 96.06 92 ILE A CA 1
ATOM 723 C C . ILE A 1 92 ? 19.973 -10.156 1.891 1.00 96.06 92 ILE A C 1
ATOM 725 O O . ILE A 1 92 ? 20.671 -9.373 2.535 1.00 96.06 92 ILE A O 1
ATOM 729 N N . ARG A 1 93 ? 18.713 -9.897 1.557 1.00 92.44 93 ARG A N 1
ATOM 730 C CA . ARG A 1 93 ? 17.981 -8.691 1.914 1.00 92.44 93 ARG A CA 1
ATOM 731 C C . ARG A 1 93 ? 16.934 -9.013 2.966 1.00 92.44 93 ARG A C 1
ATOM 733 O O . ARG A 1 93 ? 16.278 -10.052 2.901 1.00 92.44 93 ARG A O 1
ATOM 740 N N . LYS A 1 94 ? 16.775 -8.091 3.911 1.00 91.50 94 LYS A N 1
ATOM 741 C CA . LYS A 1 94 ? 15.718 -8.103 4.921 1.00 91.50 94 LYS A CA 1
ATOM 742 C C . LYS A 1 94 ? 14.787 -6.912 4.720 1.00 91.50 94 LYS A C 1
ATOM 744 O O . LYS A 1 94 ? 15.188 -5.878 4.175 1.00 91.50 94 LYS A O 1
ATOM 749 N N . GLN A 1 95 ? 13.531 -7.066 5.120 1.00 84.81 95 GLN A N 1
ATOM 750 C CA . GLN A 1 95 ? 12.539 -5.999 5.030 1.00 84.81 95 GLN A CA 1
ATOM 751 C C . GLN A 1 95 ? 12.794 -4.896 6.074 1.00 84.81 95 GLN A C 1
ATOM 753 O O . GLN A 1 95 ? 12.413 -5.025 7.236 1.00 84.81 95 GLN A O 1
ATOM 758 N N . ALA A 1 96 ? 13.354 -3.767 5.632 1.00 82.12 96 ALA A N 1
ATOM 759 C CA . ALA A 1 96 ? 13.734 -2.656 6.512 1.00 82.12 96 ALA A CA 1
ATOM 760 C C . ALA A 1 96 ? 12.570 -2.049 7.324 1.00 82.12 96 ALA A C 1
ATOM 762 O O . ALA A 1 96 ? 12.768 -1.602 8.450 1.00 82.12 96 ALA A O 1
ATOM 763 N N . SER A 1 97 ? 11.346 -2.024 6.779 1.00 79.88 97 SER A N 1
ATOM 764 C CA . SER A 1 97 ? 10.191 -1.453 7.488 1.00 79.88 97 SER A CA 1
ATOM 765 C C . SER A 1 97 ? 9.812 -2.258 8.729 1.00 79.88 97 SER A C 1
ATOM 767 O O . SER A 1 97 ? 9.432 -1.675 9.740 1.00 79.88 97 SER A O 1
ATOM 769 N N . ARG A 1 98 ? 9.950 -3.587 8.681 1.00 82.06 98 ARG A N 1
ATOM 770 C CA . ARG A 1 98 ? 9.682 -4.443 9.835 1.00 82.06 98 ARG A CA 1
ATOM 771 C C . ARG A 1 98 ? 10.779 -4.336 10.891 1.00 82.06 98 ARG A C 1
ATOM 773 O O . ARG A 1 98 ? 10.452 -4.227 12.065 1.00 82.06 98 ARG A O 1
ATOM 780 N N . GLU A 1 99 ? 12.045 -4.289 10.481 1.00 82.00 99 GLU A N 1
ATOM 781 C CA . GLU A 1 99 ? 13.171 -4.073 11.406 1.00 82.00 99 GLU A CA 1
ATOM 782 C C . GLU A 1 99 ? 13.007 -2.758 12.180 1.00 82.00 99 GLU A C 1
ATOM 784 O O . GLU A 1 99 ? 13.109 -2.741 13.404 1.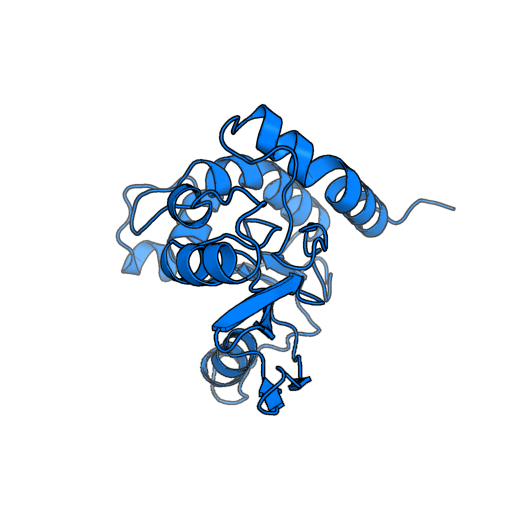00 82.00 99 GLU A O 1
ATOM 789 N N . SER A 1 100 ? 12.635 -1.679 11.483 1.00 82.12 100 SER A N 1
ATOM 790 C CA . SER A 1 100 ? 12.376 -0.384 12.118 1.00 82.12 100 SER A CA 1
ATOM 791 C C . SER A 1 100 ? 11.215 -0.442 13.115 1.00 82.12 100 SER A C 1
ATOM 793 O O . SER A 1 100 ? 11.330 0.112 14.208 1.00 82.12 100 SER A O 1
ATOM 795 N N . LEU A 1 101 ? 10.116 -1.134 12.789 1.00 82.06 101 LEU A N 1
ATOM 796 C CA . LEU A 1 101 ? 9.001 -1.276 13.728 1.00 82.06 101 LEU A CA 1
ATOM 797 C C . LEU A 1 101 ? 9.363 -2.095 14.972 1.00 82.06 101 LEU A C 1
ATOM 799 O O . LEU A 1 101 ? 8.928 -1.763 16.073 1.00 82.06 101 LEU A O 1
ATOM 803 N N . GLU A 1 102 ? 10.157 -3.151 14.812 1.00 80.94 102 GLU A N 1
ATOM 804 C CA . GLU A 1 102 ? 10.622 -3.963 15.939 1.00 80.94 102 GLU A CA 1
ATOM 805 C C . GLU A 1 102 ? 11.501 -3.160 16.893 1.00 80.94 102 GLU A C 1
ATOM 807 O O . GLU A 1 102 ? 11.294 -3.210 18.104 1.00 80.94 102 GLU A O 1
ATOM 812 N N . GLU A 1 103 ? 12.427 -2.375 16.345 1.00 78.50 103 GLU A N 1
ATOM 813 C CA . GLU A 1 103 ? 13.342 -1.544 17.124 1.00 78.50 103 GLU A CA 1
ATOM 814 C C . GLU A 1 103 ? 12.614 -0.429 17.895 1.00 78.50 103 GLU A C 1
ATOM 816 O O . GLU A 1 103 ? 12.971 -0.139 19.036 1.00 78.50 103 GLU A O 1
ATOM 821 N N . HIS A 1 104 ? 11.574 0.174 17.306 1.00 76.69 104 HIS A N 1
ATOM 822 C CA . HIS A 1 104 ? 10.978 1.404 17.842 1.00 76.69 104 HIS A CA 1
ATOM 823 C C . HIS A 1 104 ? 9.609 1.224 18.516 1.00 76.69 104 HIS A C 1
ATOM 825 O O . HIS A 1 104 ? 9.229 2.067 19.325 1.00 76.69 104 HIS A O 1
ATOM 831 N N . TYR A 1 105 ? 8.857 0.163 18.208 1.00 74.06 105 TYR A N 1
ATOM 832 C CA . TYR A 1 105 ? 7.468 0.011 18.672 1.00 74.06 105 TYR A CA 1
ATOM 833 C C . TYR A 1 105 ? 7.209 -1.309 19.400 1.00 74.06 105 TYR A C 1
ATOM 835 O O . TYR A 1 105 ? 6.587 -1.301 20.464 1.00 74.06 105 TYR A O 1
ATOM 843 N N . PHE A 1 106 ? 7.681 -2.433 18.854 1.00 76.38 106 PHE A N 1
ATOM 844 C CA . PHE A 1 106 ? 7.334 -3.772 19.359 1.00 76.38 106 PHE A CA 1
ATOM 845 C C . PHE A 1 106 ? 8.321 -4.341 20.386 1.00 76.38 106 PHE A C 1
ATOM 847 O O . PHE A 1 106 ? 8.063 -5.388 20.972 1.00 76.38 106 PHE A O 1
ATOM 854 N N . GLY A 1 107 ? 9.452 -3.674 20.623 1.00 70.00 107 GLY A N 1
ATOM 855 C CA . GLY A 1 107 ? 10.407 -4.105 21.638 1.00 70.00 107 GLY A CA 1
ATOM 856 C C . GLY A 1 107 ? 9.808 -4.105 23.059 1.00 70.00 107 GLY A C 1
ATOM 857 O O . GLY A 1 107 ? 8.981 -3.244 23.378 1.00 70.00 107 GLY A O 1
ATOM 858 N N . PRO A 1 108 ? 10.272 -5.002 23.952 1.00 67.38 108 PRO A N 1
ATOM 859 C CA . PRO A 1 108 ? 9.762 -5.126 25.325 1.00 67.38 108 PRO A CA 1
ATOM 860 C C . PRO A 1 108 ? 9.966 -3.865 26.182 1.00 67.38 108 PRO A C 1
ATOM 862 O O . PRO A 1 108 ? 9.289 -3.690 27.189 1.00 67.38 108 PRO A O 1
ATOM 865 N N . ASN A 1 109 ? 10.870 -2.971 25.766 1.00 66.25 109 ASN A N 1
ATOM 866 C CA . ASN A 1 109 ? 11.164 -1.701 26.438 1.00 66.25 109 ASN A CA 1
ATOM 867 C C . ASN A 1 109 ? 10.482 -0.482 25.778 1.00 66.25 109 ASN A C 1
ATOM 869 O O . ASN A 1 109 ? 10.813 0.648 26.126 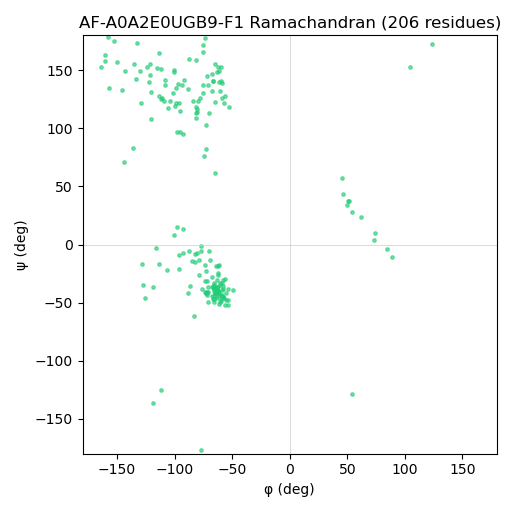1.00 66.25 109 ASN A O 1
ATOM 873 N N . MET A 1 110 ? 9.588 -0.697 24.805 1.00 78.69 110 MET A N 1
ATOM 874 C CA . MET A 1 110 ? 8.862 0.361 24.086 1.00 78.69 110 MET A CA 1
ATOM 875 C C . MET A 1 110 ? 7.368 0.316 24.436 1.00 78.69 110 MET A C 1
ATOM 877 O O . MET A 1 110 ? 7.009 0.342 25.610 1.00 78.69 110 MET A O 1
ATOM 881 N N . LEU A 1 111 ? 6.479 0.229 23.439 1.00 74.75 111 LEU A N 1
ATOM 882 C CA . LEU A 1 111 ? 5.043 0.066 23.677 1.00 74.75 111 LEU A CA 1
ATOM 883 C C . LEU A 1 111 ? 4.677 -1.379 24.063 1.00 74.75 111 LEU A C 1
ATOM 885 O O . LEU A 1 111 ? 3.520 -1.634 24.384 1.00 74.75 111 LEU A O 1
ATOM 889 N N . ASN A 1 112 ? 5.650 -2.307 24.025 1.00 77.88 112 ASN A N 1
ATOM 890 C CA . ASN A 1 112 ? 5.493 -3.737 24.319 1.00 77.88 112 ASN A CA 1
ATOM 891 C C . ASN A 1 112 ? 4.269 -4.348 23.617 1.00 77.88 112 ASN A C 1
ATOM 893 O O . ASN A 1 112 ? 3.449 -5.064 24.190 1.00 77.88 112 ASN A O 1
ATOM 897 N N . LEU A 1 113 ? 4.131 -3.965 22.356 1.00 82.00 113 LEU A N 1
ATOM 898 C CA . LEU A 1 113 ? 3.033 -4.314 21.484 1.00 82.00 113 LEU A CA 1
ATOM 899 C C . LEU A 1 113 ? 3.350 -5.632 20.759 1.00 82.00 113 LEU A C 1
ATOM 901 O O . LEU A 1 113 ? 4.442 -5.789 20.217 1.00 82.00 113 LEU A O 1
ATOM 905 N N . CYS A 1 114 ? 2.393 -6.560 20.724 1.00 84.44 114 CYS A N 1
ATOM 906 C CA . CYS A 1 114 ? 2.526 -7.861 20.062 1.00 84.44 114 CYS A CA 1
ATOM 907 C C . CYS A 1 114 ? 1.864 -7.815 18.680 1.00 84.44 114 CYS A C 1
ATOM 909 O O . CYS A 1 114 ? 0.687 -7.485 18.576 1.00 84.44 114 CYS A O 1
ATOM 911 N N . PHE A 1 115 ? 2.613 -8.092 17.612 1.00 84.62 115 PHE A N 1
ATOM 912 C CA . PHE A 1 115 ? 2.135 -7.904 16.235 1.00 84.62 115 PHE A CA 1
ATOM 913 C C . PHE A 1 115 ? 0.978 -8.843 15.884 1.00 84.62 115 PHE A C 1
ATOM 915 O O . PHE A 1 115 ? 0.055 -8.455 15.177 1.00 84.62 115 PHE A O 1
ATOM 922 N N . GLU A 1 116 ? 1.030 -10.050 16.429 1.00 88.62 116 GLU A N 1
ATOM 923 C CA . GLU A 1 116 ? 0.063 -11.129 16.260 1.00 88.62 116 GLU A CA 1
ATOM 924 C C . GLU A 1 116 ? -1.290 -10.819 16.938 1.00 88.62 116 GLU A C 1
ATOM 926 O O . GLU A 1 116 ? -2.295 -11.461 16.643 1.00 88.62 116 GLU A O 1
ATOM 931 N N . ASP A 1 117 ? -1.341 -9.797 17.802 1.00 90.44 117 ASP A N 1
ATOM 932 C CA . ASP A 1 117 ? -2.551 -9.351 18.506 1.00 90.44 117 ASP A CA 1
ATOM 933 C C . ASP A 1 117 ? -3.243 -8.145 17.825 1.00 90.44 117 ASP A C 1
ATOM 935 O O . ASP A 1 117 ? -4.076 -7.466 18.439 1.00 90.44 117 ASP A O 1
ATOM 939 N N . MET A 1 118 ? -2.900 -7.826 16.569 1.00 93.94 118 MET A N 1
ATOM 940 C CA . MET A 1 118 ? -3.331 -6.588 15.899 1.00 93.94 118 MET A CA 1
ATOM 941 C C . MET A 1 118 ? -3.842 -6.806 14.493 1.00 93.94 118 MET A C 1
ATOM 943 O O . MET A 1 118 ? -3.177 -7.448 13.706 1.00 93.94 118 MET A O 1
ATOM 947 N N . TRP A 1 119 ? -4.873 -6.071 14.084 1.00 97.56 119 TRP A N 1
ATOM 948 C CA . TRP A 1 119 ? -5.173 -5.927 12.661 1.00 97.56 119 TRP A CA 1
ATOM 949 C C . TRP A 1 119 ? -4.116 -5.067 11.961 1.00 97.56 119 TRP A C 1
ATOM 951 O O . TRP A 1 119 ? -4.048 -3.859 12.197 1.00 97.56 119 TRP A O 1
ATOM 961 N N . VAL A 1 120 ? -3.321 -5.646 11.061 1.00 96.31 120 VAL A N 1
ATOM 962 C CA . VAL A 1 120 ? -2.221 -4.932 10.395 1.00 96.31 120 VAL A CA 1
ATOM 963 C C . VAL A 1 120 ? -2.521 -4.711 8.922 1.00 96.31 120 VAL A C 1
ATOM 965 O O . VAL A 1 120 ? -2.800 -5.650 8.178 1.00 96.31 120 VAL A O 1
ATOM 968 N N . THR A 1 121 ? -2.436 -3.457 8.480 1.00 98.25 121 THR A N 1
ATOM 969 C CA . THR A 1 121 ? -2.788 -3.061 7.115 1.00 98.25 121 THR A CA 1
ATOM 970 C C . THR A 1 121 ? -2.025 -1.812 6.658 1.00 98.25 121 THR A C 1
ATOM 972 O O . THR A 1 121 ? -1.313 -1.182 7.437 1.00 98.25 121 THR A O 1
ATOM 975 N N . ASP A 1 122 ? -2.189 -1.428 5.394 1.00 98.00 122 ASP A N 1
ATOM 976 C CA . ASP A 1 122 ? -1.684 -0.178 4.811 1.00 98.00 122 ASP A CA 1
ATOM 977 C C . ASP A 1 122 ? -2.842 0.654 4.247 1.00 98.00 122 ASP A C 1
ATOM 979 O O . ASP A 1 122 ? -3.789 0.085 3.711 1.00 98.00 122 ASP A O 1
ATOM 983 N N . LEU A 1 123 ? -2.783 1.989 4.311 1.00 98.00 123 LEU A N 1
ATOM 984 C CA . LEU A 1 123 ? -3.815 2.867 3.743 1.00 98.00 123 LEU A CA 1
ATOM 985 C C . LEU A 1 123 ? -4.032 2.586 2.251 1.00 98.00 123 LEU A C 1
ATOM 987 O O . LEU A 1 123 ? -5.161 2.360 1.826 1.00 98.00 123 LEU A O 1
ATOM 991 N N . VAL A 1 124 ? -2.959 2.584 1.461 1.00 98.25 124 VAL A N 1
ATOM 992 C CA . VAL A 1 124 ? -2.979 2.177 0.052 1.00 98.25 124 VAL A CA 1
ATOM 993 C C . VAL A 1 124 ? -2.484 0.738 -0.056 1.00 98.25 124 VAL A C 1
ATOM 995 O O . VAL A 1 124 ? -1.469 0.389 0.533 1.00 98.25 124 VAL A O 1
ATOM 998 N N . LYS A 1 125 ? -3.172 -0.106 -0.829 1.00 98.44 125 LYS A N 1
ATOM 999 C CA . LYS A 1 125 ? -2.912 -1.558 -0.846 1.00 98.44 125 LYS A CA 1
ATOM 1000 C C . LYS A 1 125 ? -1.839 -2.000 -1.822 1.00 98.44 125 LYS A C 1
ATOM 1002 O O . LYS A 1 125 ? -1.509 -3.170 -1.856 1.00 98.44 125 LYS A O 1
ATOM 1007 N N . VAL A 1 126 ? -1.305 -1.110 -2.645 1.00 98.12 126 VAL A N 1
ATOM 1008 C CA . VAL A 1 126 ? -0.384 -1.482 -3.725 1.00 98.12 126 VAL A CA 1
ATOM 1009 C C . VAL A 1 126 ? 0.923 -0.731 -3.613 1.00 98.12 126 VAL A C 1
ATOM 1011 O O . VAL A 1 126 ? 0.973 0.393 -3.112 1.00 98.12 126 VAL A O 1
ATOM 1014 N N . TYR A 1 127 ? 1.983 -1.344 -4.128 1.00 97.75 127 TYR A N 1
ATOM 1015 C CA . TYR A 1 127 ? 3.270 -0.682 -4.233 1.00 97.75 127 TYR A CA 1
ATOM 1016 C C . TYR A 1 127 ? 3.161 0.592 -5.074 1.00 97.75 127 TYR A C 1
ATOM 1018 O O . TYR A 1 127 ? 2.500 0.603 -6.115 1.00 97.75 127 TYR A O 1
ATOM 1026 N N . LEU A 1 128 ? 3.843 1.657 -4.646 1.00 97.69 128 LEU A N 1
ATOM 1027 C CA . LEU A 1 128 ? 3.873 2.940 -5.342 1.00 97.69 128 LEU A CA 1
ATOM 1028 C C . LEU A 1 128 ? 5.271 3.233 -5.885 1.00 97.69 128 LEU A C 1
ATOM 1030 O O . LEU A 1 128 ? 6.250 3.218 -5.141 1.00 97.69 128 LEU A O 1
ATOM 1034 N N . PHE A 1 129 ? 5.372 3.550 -7.176 1.00 97.81 129 PHE A N 1
ATOM 1035 C CA . PHE A 1 129 ? 6.630 3.882 -7.836 1.00 97.81 129 PHE A CA 1
ATOM 1036 C C . PHE A 1 129 ? 7.024 5.343 -7.581 1.00 97.81 129 PHE A C 1
ATOM 1038 O O . PHE A 1 129 ? 6.313 6.251 -8.016 1.00 97.81 129 PHE A O 1
ATOM 1045 N N . PRO A 1 130 ? 8.174 5.609 -6.936 1.00 97.06 130 PRO A N 1
ATOM 1046 C CA . PRO A 1 130 ? 8.817 6.918 -6.957 1.00 97.06 130 PRO A CA 1
ATOM 1047 C C . PRO A 1 130 ? 9.760 7.065 -8.163 1.00 97.06 130 PRO A C 1
ATOM 1049 O O . PRO A 1 130 ? 10.295 6.075 -8.669 1.00 97.06 130 PRO A O 1
ATOM 1052 N N . ASP A 1 131 ? 10.074 8.311 -8.543 1.00 96.75 131 ASP A N 1
ATOM 1053 C CA . ASP A 1 131 ? 10.982 8.640 -9.664 1.00 96.75 131 ASP A CA 1
ATOM 1054 C C . ASP A 1 131 ? 12.312 7.870 -9.606 1.00 96.75 131 ASP A C 1
ATOM 1056 O O . ASP A 1 131 ? 12.819 7.408 -10.625 1.00 96.75 131 ASP A O 1
ATOM 1060 N N . LYS A 1 132 ? 12.879 7.693 -8.403 1.00 95.56 132 LYS A N 1
ATOM 1061 C CA . LYS A 1 132 ? 14.148 6.970 -8.219 1.00 95.56 132 LYS A CA 1
ATOM 1062 C C . LYS A 1 132 ? 14.095 5.515 -8.695 1.00 95.56 132 LYS A C 1
ATOM 1064 O O . LYS A 1 132 ? 15.098 5.011 -9.183 1.00 95.56 132 LYS A O 1
ATOM 1069 N N . HIS A 1 133 ? 12.956 4.839 -8.542 1.00 97.44 133 HIS A N 1
ATOM 1070 C CA . HIS A 1 133 ? 12.813 3.442 -8.946 1.00 97.44 133 HIS A CA 1
ATOM 1071 C C . HIS A 1 133 ? 12.425 3.343 -10.416 1.00 97.44 133 HIS A C 1
ATOM 1073 O O . HIS A 1 133 ? 12.939 2.468 -11.104 1.00 97.44 133 HIS A O 1
ATOM 1079 N N . ILE A 1 134 ? 11.600 4.276 -10.905 1.00 98.06 134 ILE A N 1
ATOM 1080 C CA . ILE A 1 134 ? 11.213 4.363 -12.319 1.00 98.06 134 ILE A CA 1
ATOM 1081 C C . ILE A 1 134 ? 12.447 4.403 -13.219 1.00 98.06 134 ILE A C 1
ATOM 1083 O O . ILE A 1 134 ? 12.559 3.570 -14.108 1.00 98.06 134 ILE A O 1
ATOM 1087 N N . LYS A 1 135 ? 13.433 5.253 -12.903 1.00 97.75 135 LYS A N 1
ATOM 1088 C CA . LYS A 1 135 ? 14.692 5.343 -13.666 1.00 97.75 135 LYS A CA 1
ATOM 1089 C C . LYS A 1 135 ? 15.411 4.001 -13.831 1.00 97.75 135 LYS A C 1
ATOM 1091 O O . LYS A 1 135 ? 15.995 3.737 -14.872 1.00 97.75 135 LYS A O 1
ATOM 1096 N N . ASN A 1 136 ? 15.398 3.154 -12.801 1.00 98.12 136 ASN A N 1
ATOM 1097 C CA . ASN A 1 136 ? 15.999 1.821 -12.882 1.00 98.12 136 ASN A CA 1
ATOM 1098 C C . ASN A 1 136 ? 15.111 0.851 -13.672 1.00 98.12 136 ASN A C 1
ATOM 1100 O O . ASN A 1 136 ? 15.620 0.027 -14.424 1.00 98.12 136 ASN A O 1
ATOM 1104 N N . CYS A 1 137 ? 13.793 0.954 -13.503 1.00 97.94 137 CYS A N 1
ATOM 1105 C CA . CYS A 1 137 ? 12.819 0.115 -14.194 1.00 97.94 137 CYS A CA 1
ATOM 1106 C C . CYS A 1 137 ? 12.808 0.364 -15.708 1.00 97.94 137 CYS A C 1
ATOM 1108 O O . CYS A 1 137 ? 12.663 -0.585 -16.468 1.00 97.94 137 CYS A O 1
ATOM 1110 N N . GLU A 1 138 ? 13.000 1.611 -16.143 1.00 97.38 138 GLU A N 1
ATOM 1111 C CA . GLU A 1 138 ? 13.096 1.997 -17.559 1.00 97.38 138 GLU A CA 1
ATOM 1112 C C . GLU A 1 138 ? 14.354 1.448 -18.241 1.00 97.38 138 GLU A C 1
ATOM 1114 O O . GLU A 1 138 ? 14.330 1.200 -19.440 1.00 97.38 138 GLU A O 1
ATOM 1119 N N . VAL A 1 139 ? 15.438 1.217 -17.488 1.00 97.12 139 VAL A N 1
ATOM 1120 C CA . VAL A 1 139 ? 16.635 0.538 -18.012 1.00 97.12 139 VAL A CA 1
ATOM 1121 C C . VAL A 1 139 ? 16.346 -0.945 -18.239 1.00 97.12 139 VAL A C 1
ATOM 1123 O O . VAL A 1 139 ? 16.602 -1.445 -19.323 1.00 97.12 139 VAL A O 1
ATOM 1126 N N . VAL A 1 140 ? 15.776 -1.617 -17.233 1.00 97.50 140 VAL A N 1
ATOM 1127 C CA . VAL A 1 140 ? 15.543 -3.075 -17.243 1.00 97.50 140 VAL A CA 1
ATOM 1128 C C . VAL A 1 140 ? 14.392 -3.487 -18.167 1.00 97.50 140 VAL A C 1
ATOM 1130 O O . VAL A 1 140 ? 14.372 -4.591 -18.701 1.00 97.50 140 VAL A O 1
ATOM 1133 N N . ALA A 1 141 ? 13.385 -2.630 -18.316 1.00 97.19 141 ALA A N 1
ATOM 1134 C CA . ALA A 1 141 ? 12.190 -2.918 -19.097 1.00 97.19 141 ALA A CA 1
ATOM 1135 C C . ALA A 1 141 ? 11.701 -1.653 -19.823 1.00 97.19 141 ALA A C 1
ATOM 1137 O O . ALA A 1 141 ? 10.655 -1.100 -19.458 1.00 97.19 141 ALA A O 1
ATOM 1138 N N . PRO A 1 142 ? 12.439 -1.187 -20.850 1.00 95.62 142 PRO A N 1
ATOM 1139 C CA . PRO A 1 142 ? 12.126 0.036 -21.596 1.00 95.62 142 PRO A CA 1
ATOM 1140 C C . PRO A 1 142 ? 10.796 -0.036 -22.361 1.00 95.62 142 PRO A C 1
ATOM 1142 O O . PRO A 1 142 ? 10.234 0.991 -22.731 1.00 95.62 142 PRO A O 1
ATOM 1145 N N . GLN A 1 143 ? 10.268 -1.240 -22.594 1.00 94.44 143 GLN A N 1
ATOM 1146 C CA . GLN A 1 143 ? 8.958 -1.460 -23.207 1.00 94.44 143 GLN A CA 1
ATOM 1147 C C . GLN A 1 143 ? 7.781 -1.140 -22.272 1.00 94.44 143 GLN A C 1
ATOM 1149 O O . GLN A 1 143 ? 6.648 -1.004 -22.736 1.00 94.44 143 GLN A O 1
ATOM 1154 N N . HIS A 1 144 ? 8.011 -1.063 -20.958 1.00 94.19 144 HIS A N 1
ATOM 1155 C CA . HIS A 1 144 ? 6.977 -0.720 -19.986 1.00 94.19 144 HIS A CA 1
ATOM 1156 C C . HIS A 1 144 ? 6.955 0.786 -19.728 1.00 94.19 144 HIS A C 1
ATOM 1158 O O . HIS A 1 144 ? 7.991 1.435 -19.606 1.00 94.19 144 HIS A O 1
ATOM 1164 N N . ARG A 1 145 ? 5.750 1.340 -19.572 1.00 91.88 145 ARG A N 1
ATOM 1165 C CA . ARG A 1 145 ? 5.558 2.733 -19.170 1.00 91.88 145 ARG A CA 1
ATOM 1166 C C . ARG A 1 145 ? 5.249 2.802 -17.682 1.00 91.88 145 ARG A C 1
ATOM 1168 O O . ARG A 1 145 ? 4.217 2.299 -17.243 1.00 91.88 145 ARG A O 1
ATOM 1175 N N . TYR A 1 146 ? 6.105 3.482 -16.929 1.00 95.38 146 TYR A N 1
ATOM 1176 C CA . TYR A 1 146 ? 5.903 3.699 -15.500 1.00 95.38 146 TYR A CA 1
ATOM 1177 C C . TYR A 1 146 ? 5.358 5.098 -15.225 1.00 95.38 146 TYR A C 1
ATOM 1179 O O . TYR A 1 146 ? 5.642 6.062 -15.936 1.00 95.38 146 TYR A O 1
ATOM 1187 N N . VAL A 1 147 ? 4.565 5.205 -14.165 1.00 95.06 147 VAL A N 1
ATOM 1188 C CA . VAL A 1 147 ? 4.003 6.463 -13.675 1.00 95.06 147 VAL A CA 1
ATOM 1189 C C . VAL A 1 147 ? 4.447 6.637 -12.233 1.00 95.06 147 VAL A C 1
ATOM 1191 O O . VAL A 1 147 ? 4.463 5.671 -11.471 1.00 95.06 147 VAL A O 1
ATOM 1194 N N . ASN A 1 148 ? 4.793 7.864 -11.839 1.00 96.88 148 ASN A N 1
ATOM 1195 C CA . ASN A 1 148 ? 5.121 8.164 -10.449 1.00 96.88 148 ASN A CA 1
ATOM 1196 C C . ASN A 1 148 ? 3.853 8.166 -9.586 1.00 96.88 148 ASN A C 1
ATOM 1198 O O . ASN A 1 148 ? 3.265 9.210 -9.296 1.00 96.88 148 ASN A O 1
ATOM 1202 N N . THR A 1 149 ? 3.431 6.973 -9.183 1.00 97.25 149 THR A N 1
ATOM 1203 C CA . THR A 1 149 ? 2.276 6.766 -8.313 1.00 97.25 149 THR A CA 1
ATOM 1204 C C . THR A 1 149 ? 2.576 7.182 -6.873 1.00 97.25 149 THR A C 1
ATOM 1206 O O . THR A 1 149 ? 1.667 7.592 -6.160 1.00 97.25 149 THR A O 1
ATOM 1209 N N . HIS A 1 150 ? 3.845 7.229 -6.453 1.00 96.50 150 HIS A N 1
ATOM 1210 C CA . HIS A 1 150 ? 4.215 7.729 -5.124 1.00 96.50 150 HIS A CA 1
ATOM 1211 C C . HIS A 1 150 ? 3.841 9.209 -4.930 1.00 96.50 150 HIS A C 1
ATOM 1213 O O . HIS A 1 150 ? 3.326 9.588 -3.883 1.00 96.50 150 HIS A O 1
ATOM 1219 N N . LYS A 1 151 ? 4.026 10.066 -5.944 1.00 95.00 151 LYS A N 1
ATOM 1220 C CA . LYS A 1 151 ? 3.589 11.478 -5.892 1.00 95.00 151 LYS A CA 1
ATOM 1221 C C . LYS A 1 151 ? 2.073 11.628 -5.744 1.00 95.00 151 LYS A C 1
ATOM 1223 O O . LYS A 1 151 ? 1.607 12.641 -5.233 1.00 95.00 151 LYS A O 1
ATOM 1228 N N . MET A 1 152 ? 1.301 10.628 -6.166 1.00 95.75 152 MET A N 1
ATOM 1229 C CA . MET A 1 152 ? -0.159 10.636 -6.057 1.00 95.75 152 MET A CA 1
ATOM 1230 C C . MET A 1 152 ? -0.657 10.287 -4.646 1.00 95.75 152 MET A C 1
ATOM 1232 O O . MET A 1 152 ? -1.833 10.513 -4.358 1.00 95.75 152 MET A O 1
ATOM 1236 N N . PHE A 1 153 ? 0.207 9.757 -3.772 1.00 95.81 153 PHE A N 1
ATOM 1237 C CA . PHE A 1 153 ? -0.116 9.443 -2.377 1.00 95.81 153 PHE A CA 1
ATOM 1238 C C . PHE A 1 153 ? -0.278 10.697 -1.514 1.00 95.81 153 PHE A C 1
ATOM 1240 O O . PHE A 1 153 ? -1.217 10.790 -0.728 1.00 95.81 153 PHE A O 1
ATOM 1247 N N . GLY A 1 154 ? 0.593 11.687 -1.710 1.00 89.50 154 GLY A N 1
ATOM 1248 C CA . GLY A 1 154 ? 0.656 12.899 -0.896 1.00 89.50 154 GLY A CA 1
ATOM 1249 C C . GLY A 1 154 ? 2.036 13.121 -0.279 1.00 89.50 154 GLY A C 1
ATOM 1250 O O . GLY A 1 154 ? 2.927 12.279 -0.386 1.00 89.50 154 GLY A O 1
ATOM 1251 N N . SER A 1 155 ? 2.216 14.283 0.345 1.00 78.06 155 SER A N 1
ATOM 1252 C CA . SER A 1 155 ? 3.437 14.645 1.073 1.00 78.06 155 SER A CA 1
ATOM 1253 C C . SER A 1 155 ? 3.139 15.727 2.109 1.00 78.06 155 SER A C 1
ATOM 1255 O O . SER A 1 155 ? 2.469 16.717 1.788 1.00 78.06 155 SER A O 1
ATOM 1257 N N . GLY A 1 156 ? 3.657 15.563 3.330 1.00 73.56 156 GLY A N 1
ATOM 1258 C CA . GLY A 1 156 ? 3.384 16.471 4.448 1.00 73.56 156 GLY A CA 1
ATOM 1259 C C . GLY A 1 156 ? 1.878 16.630 4.679 1.00 73.56 156 GLY A C 1
ATOM 1260 O O . GLY A 1 156 ? 1.138 15.645 4.686 1.00 73.56 156 GLY A O 1
ATOM 1261 N N . LYS A 1 157 ? 1.412 17.885 4.740 1.00 72.38 157 LYS A N 1
ATOM 1262 C CA . LYS A 1 157 ? -0.001 18.229 4.988 1.00 72.38 157 LYS A CA 1
ATOM 1263 C C . LYS A 1 157 ? -0.958 17.906 3.833 1.00 72.38 157 LYS A C 1
ATOM 1265 O O . LYS A 1 157 ? -2.169 18.069 3.974 1.00 72.38 157 LYS A O 1
ATOM 1270 N N . THR A 1 158 ? -0.448 17.469 2.680 1.00 82.19 158 THR A N 1
ATOM 1271 C CA . THR A 1 158 ? -1.283 17.172 1.509 1.00 82.19 158 THR A CA 1
ATOM 1272 C C . THR A 1 158 ? -1.632 15.693 1.455 1.00 82.19 158 THR A C 1
ATOM 1274 O O . THR A 1 158 ? -0.764 14.860 1.200 1.00 82.19 158 THR A O 1
ATOM 1277 N N . VAL A 1 159 ? -2.922 15.378 1.601 1.00 90.75 159 VAL A N 1
ATOM 1278 C CA . VAL A 1 159 ? -3.462 14.047 1.294 1.00 90.75 159 VAL A CA 1
ATOM 1279 C C . VAL A 1 159 ? -3.699 13.947 -0.215 1.00 90.75 159 VAL A C 1
ATOM 1281 O O . VAL A 1 159 ? -4.550 14.653 -0.775 1.00 90.75 159 VAL A O 1
ATOM 1284 N N . GLY A 1 160 ? -2.923 13.093 -0.879 1.00 94.50 160 GLY A N 1
ATOM 1285 C CA . GLY A 1 160 ? -3.007 12.868 -2.317 1.00 94.50 160 GLY A CA 1
ATOM 1286 C C . GLY A 1 160 ? -4.220 12.032 -2.719 1.00 94.50 160 GLY A C 1
ATOM 1287 O O . GLY A 1 160 ? -4.955 11.495 -1.888 1.00 94.50 160 GLY A O 1
ATOM 1288 N N . LYS A 1 161 ? -4.450 11.940 -4.029 1.00 95.81 161 LYS A N 1
ATOM 1289 C CA . LYS A 1 161 ? -5.611 11.246 -4.601 1.00 95.81 161 LYS A CA 1
ATOM 1290 C C . LYS A 1 161 ? -5.636 9.747 -4.291 1.00 95.81 161 LYS A C 1
ATOM 1292 O O . LYS A 1 161 ? -6.708 9.242 -3.995 1.00 95.81 161 LYS A O 1
ATOM 1297 N N . LEU A 1 162 ? -4.485 9.064 -4.263 1.00 96.69 162 LEU A N 1
ATOM 1298 C CA . LEU A 1 162 ? -4.425 7.635 -3.908 1.00 96.69 162 LEU A CA 1
ATOM 1299 C C . LEU A 1 162 ? -4.810 7.387 -2.451 1.00 96.69 162 LEU A C 1
ATOM 1301 O O . LEU A 1 162 ? -5.594 6.484 -2.164 1.00 96.69 162 LEU A O 1
ATOM 1305 N N . ALA A 1 163 ? -4.284 8.212 -1.542 1.00 96.50 163 ALA A N 1
ATOM 1306 C CA . ALA A 1 163 ? -4.622 8.139 -0.128 1.00 96.50 163 ALA A CA 1
ATOM 1307 C C . ALA A 1 163 ? -6.129 8.351 0.077 1.00 96.50 163 ALA A C 1
ATOM 1309 O O . ALA A 1 163 ? -6.772 7.525 0.714 1.00 96.50 163 ALA A O 1
ATOM 1310 N N . LYS A 1 164 ? -6.710 9.392 -0.541 1.00 95.75 164 LYS A N 1
ATOM 1311 C CA . LYS A 1 164 ? -8.158 9.674 -0.485 1.00 95.75 164 LYS A CA 1
ATOM 1312 C C . LYS A 1 164 ? -9.006 8.539 -1.054 1.00 95.75 164 LYS A C 1
ATOM 1314 O O . LYS A 1 164 ? -9.938 8.099 -0.391 1.00 95.75 164 LYS A O 1
ATOM 1319 N N . ALA A 1 165 ? -8.670 8.061 -2.252 1.00 97.06 165 ALA A N 1
ATOM 1320 C CA . ALA A 1 165 ? -9.422 7.011 -2.934 1.00 97.06 165 ALA A CA 1
ATOM 1321 C C . ALA A 1 165 ? -9.422 5.689 -2.151 1.00 97.06 165 ALA A C 1
ATOM 1323 O O . ALA A 1 165 ? -10.370 4.919 -2.261 1.00 97.06 165 ALA A O 1
ATOM 1324 N N . SER A 1 166 ? -8.402 5.449 -1.318 1.00 97.88 166 SER A N 1
ATOM 1325 C CA . SER A 1 166 ? -8.301 4.237 -0.497 1.00 97.88 166 SER A CA 1
ATOM 1326 C C . SER A 1 166 ? -9.047 4.313 0.840 1.00 97.88 166 SER A C 1
ATOM 1328 O O . SER A 1 166 ? -9.273 3.279 1.463 1.00 97.88 166 SER A O 1
ATOM 1330 N N . VAL A 1 167 ? -9.471 5.502 1.289 1.00 97.50 167 VAL A N 1
ATOM 1331 C CA . VAL A 1 167 ? -10.184 5.668 2.571 1.00 97.50 167 VAL A CA 1
ATOM 1332 C C . VAL A 1 167 ? -11.446 4.796 2.680 1.00 97.50 167 VAL A C 1
ATOM 1334 O O . VAL A 1 167 ? -11.632 4.205 3.741 1.00 97.50 167 VAL A O 1
ATOM 1337 N N . PRO A 1 168 ? -12.305 4.645 1.649 1.00 97.62 168 PRO A N 1
ATOM 1338 C CA . PRO A 1 168 ? -13.466 3.753 1.727 1.00 97.62 168 PRO A CA 1
ATOM 1339 C C . PRO A 1 168 ? -13.102 2.295 2.044 1.00 97.62 168 PRO A C 1
ATOM 1341 O O . PRO A 1 168 ? -13.782 1.658 2.845 1.00 97.62 168 PRO A O 1
ATOM 1344 N N . TRP A 1 169 ? -11.997 1.789 1.486 1.00 98.50 169 TRP A N 1
ATOM 1345 C CA . TRP A 1 169 ? -11.494 0.445 1.785 1.00 98.50 169 TRP A CA 1
ATOM 1346 C C . TRP A 1 169 ? -11.046 0.321 3.243 1.00 98.50 169 TRP A C 1
ATOM 1348 O O . TRP A 1 169 ? -11.398 -0.645 3.914 1.00 98.50 169 TRP A O 1
ATOM 1358 N N . ILE A 1 170 ? -10.357 1.341 3.762 1.00 98.31 170 ILE A N 1
ATOM 1359 C CA . ILE A 1 170 ? -9.967 1.392 5.176 1.00 98.31 170 ILE A CA 1
ATOM 1360 C C . ILE A 1 170 ? -11.175 1.502 6.105 1.00 98.31 170 ILE A C 1
ATOM 1362 O O . ILE A 1 170 ? -11.180 0.866 7.151 1.00 98.31 170 ILE A O 1
ATOM 1366 N N . ARG A 1 171 ? -12.218 2.253 5.741 1.00 97.88 171 ARG A N 1
ATOM 1367 C CA . ARG A 1 171 ? -13.451 2.322 6.542 1.00 97.88 171 ARG A CA 1
ATOM 1368 C C . ARG A 1 171 ? -14.115 0.952 6.671 1.00 97.88 171 ARG A C 1
ATOM 1370 O O . ARG A 1 171 ? -14.476 0.574 7.777 1.00 97.88 171 ARG A O 1
ATOM 1377 N N . HIS A 1 172 ? -14.177 0.184 5.584 1.00 98.25 172 HIS A N 1
ATOM 1378 C CA . HIS A 1 172 ? -14.682 -1.191 5.623 1.00 98.25 172 HIS A CA 1
ATOM 1379 C C . HIS A 1 172 ? -13.813 -2.086 6.528 1.00 98.25 172 HIS A C 1
ATOM 1381 O O . HIS A 1 172 ? -14.340 -2.866 7.315 1.00 98.25 172 HIS A O 1
ATOM 1387 N N . GLU A 1 173 ? -12.485 -1.944 6.498 1.00 98.44 173 GLU A N 1
ATOM 1388 C CA . GLU A 1 173 ? -11.621 -2.654 7.452 1.00 98.44 173 GLU A CA 1
ATOM 1389 C C . GLU A 1 173 ? -11.852 -2.227 8.899 1.00 98.44 173 GLU A C 1
ATOM 1391 O O . GLU A 1 173 ? -11.878 -3.088 9.768 1.00 98.44 173 GLU A O 1
ATOM 1396 N N . ILE A 1 174 ? -12.052 -0.935 9.171 1.00 97.94 174 ILE A N 1
ATOM 1397 C CA . ILE A 1 174 ? -12.360 -0.430 10.516 1.00 97.94 174 ILE A CA 1
ATOM 1398 C C . ILE A 1 174 ? -13.687 -1.013 11.015 1.00 97.94 174 ILE A C 1
ATOM 1400 O O . ILE A 1 174 ? -13.770 -1.410 12.172 1.00 97.94 174 ILE A O 1
ATOM 1404 N N . GLU A 1 175 ? -14.703 -1.120 10.157 1.00 97.94 175 GLU A N 1
ATOM 1405 C CA . GLU A 1 175 ? -15.987 -1.749 10.496 1.00 97.94 175 GLU A CA 1
ATOM 1406 C C . GLU A 1 175 ? -15.829 -3.244 10.819 1.00 97.94 175 GLU A C 1
ATOM 1408 O O . GLU A 1 175 ? -16.419 -3.734 11.782 1.00 97.94 175 GLU A O 1
ATOM 1413 N N . LEU A 1 176 ? -15.008 -3.967 10.050 1.00 97.75 176 LEU A N 1
ATOM 1414 C CA . LEU A 1 176 ? -14.732 -5.393 10.270 1.00 97.75 176 LEU A CA 1
ATOM 1415 C C . LEU A 1 176 ? -13.866 -5.640 11.509 1.00 97.75 176 LEU A C 1
ATOM 1417 O O . LEU A 1 176 ? -14.128 -6.562 12.279 1.00 97.75 176 LEU A O 1
ATOM 1421 N N . CYS A 1 177 ? -12.821 -4.833 11.683 1.00 97.44 177 CYS A N 1
ATOM 1422 C CA . CYS A 1 177 ? -11.886 -4.913 12.795 1.00 97.44 177 CYS A CA 1
ATOM 1423 C C . CYS A 1 177 ? -12.543 -4.457 14.101 1.00 97.44 177 CYS A C 1
ATOM 1425 O O . CYS A 1 177 ? -12.269 -5.034 15.151 1.00 97.44 177 CYS A O 1
ATOM 1427 N N . ASN A 1 178 ? -13.416 -3.447 14.052 1.00 97.06 178 ASN A N 1
ATOM 1428 C CA . ASN A 1 178 ? -13.983 -2.770 15.218 1.00 97.06 178 ASN A CA 1
ATOM 1429 C C . ASN A 1 178 ? -12.906 -2.432 16.281 1.00 97.06 178 ASN A C 1
ATOM 1431 O O . ASN A 1 178 ? -12.974 -2.927 17.411 1.00 97.06 178 ASN A O 1
ATOM 1435 N N . PRO A 1 179 ? -11.850 -1.674 15.922 1.00 96.62 179 PRO A N 1
ATOM 1436 C CA . PRO A 1 179 ? -10.703 -1.468 16.797 1.00 96.62 179 PRO A CA 1
ATOM 1437 C C . PRO A 1 179 ? -11.033 -0.557 17.983 1.00 96.62 179 PRO A C 1
ATOM 1439 O O . PRO A 1 179 ? -11.754 0.430 17.855 1.00 96.62 179 PRO A O 1
ATOM 1442 N N . LYS A 1 180 ? -10.417 -0.839 19.134 1.00 94.25 180 LYS A N 1
ATOM 1443 C CA . LYS A 1 180 ? -10.405 0.056 20.306 1.00 94.25 180 LYS A CA 1
ATOM 1444 C C . LYS A 1 180 ? -9.387 1.186 20.161 1.00 94.25 180 LYS A C 1
ATOM 1446 O O . LYS A 1 180 ? -9.540 2.230 20.785 1.00 94.25 180 LYS A O 1
ATOM 1451 N N . LEU A 1 181 ? -8.339 0.957 19.370 1.00 91.38 181 LEU A N 1
ATOM 1452 C CA . LEU A 1 181 ? -7.275 1.914 19.091 1.00 91.38 181 LEU A CA 1
ATOM 1453 C C . LEU A 1 181 ? -6.788 1.730 17.654 1.00 91.38 181 LEU A C 1
ATOM 1455 O O . LEU A 1 181 ? -6.502 0.609 17.236 1.00 91.38 181 LEU A O 1
ATOM 1459 N N . ILE A 1 182 ? -6.648 2.835 16.925 1.00 92.75 182 ILE A N 1
ATOM 1460 C CA . ILE A 1 182 ? -6.013 2.863 15.606 1.00 92.75 182 ILE A CA 1
ATOM 1461 C C . ILE A 1 182 ? -4.670 3.578 15.742 1.00 92.75 182 ILE A C 1
ATOM 1463 O O . ILE A 1 182 ? -4.617 4.729 16.171 1.00 92.75 182 ILE A O 1
ATOM 1467 N N . ILE A 1 183 ? -3.593 2.905 15.347 1.00 91.25 183 ILE A N 1
ATOM 1468 C CA . ILE A 1 183 ? -2.245 3.464 15.265 1.00 91.25 183 ILE A CA 1
ATOM 1469 C C . ILE A 1 183 ? -1.919 3.674 13.790 1.00 91.25 183 ILE A C 1
ATOM 1471 O O . ILE A 1 183 ? -1.849 2.723 13.015 1.00 91.25 183 ILE A O 1
ATOM 1475 N N . THR A 1 184 ? -1.696 4.920 13.389 1.00 92.19 184 THR A N 1
ATOM 1476 C CA . THR A 1 184 ? -1.288 5.253 12.019 1.00 92.19 184 THR A CA 1
ATOM 1477 C C . THR A 1 184 ? 0.208 5.523 11.952 1.00 92.19 184 THR A C 1
ATOM 1479 O O . THR A 1 184 ? 0.728 6.341 12.713 1.00 92.19 184 THR A O 1
ATOM 1482 N N . LEU A 1 185 ? 0.899 4.896 11.004 1.00 89.50 185 LEU A N 1
ATOM 1483 C CA . LEU A 1 185 ? 2.325 5.104 10.783 1.00 89.50 185 LEU A CA 1
ATOM 1484 C C . LEU A 1 185 ? 2.537 6.192 9.726 1.00 89.50 185 LEU A C 1
ATOM 1486 O O . LEU A 1 185 ? 2.541 5.939 8.521 1.00 89.50 185 LEU A O 1
ATOM 1490 N N . GLY A 1 186 ? 2.729 7.419 10.209 1.00 87.75 186 GLY A N 1
ATOM 1491 C CA . GLY A 1 186 ? 3.024 8.592 9.391 1.00 87.75 186 GLY A CA 1
ATOM 1492 C C . GLY A 1 186 ? 1.841 9.545 9.209 1.00 87.75 186 GLY A C 1
ATOM 1493 O O . GLY A 1 186 ? 0.671 9.167 9.238 1.00 87.75 186 GLY A O 1
ATOM 1494 N N . GLU A 1 187 ? 2.176 10.817 8.987 1.00 88.31 187 GLU A N 1
ATOM 1495 C CA . GLU A 1 187 ? 1.227 11.933 8.905 1.00 88.31 187 GLU A CA 1
ATOM 1496 C C . GLU A 1 187 ? 0.154 11.729 7.828 1.00 88.31 187 GLU A C 1
ATOM 1498 O O . GLU A 1 187 ? -1.025 11.946 8.085 1.00 88.31 187 GLU A O 1
ATOM 1503 N N . THR A 1 188 ? 0.531 11.311 6.617 1.00 90.88 188 THR A N 1
ATOM 1504 C CA . THR A 1 188 ? -0.427 11.209 5.506 1.00 90.88 188 THR A CA 1
ATOM 1505 C C . THR A 1 188 ? -1.523 10.182 5.785 1.00 90.88 188 THR A C 1
ATOM 1507 O O . THR A 1 188 ? -2.677 10.440 5.446 1.00 90.88 188 THR A O 1
ATOM 1510 N N . ALA A 1 189 ? -1.191 9.060 6.436 1.00 91.50 189 ALA A N 1
ATOM 1511 C CA . ALA A 1 189 ? -2.178 8.059 6.827 1.00 91.50 189 ALA A CA 1
ATOM 1512 C C . ALA A 1 189 ? -3.145 8.618 7.881 1.00 91.50 189 ALA A C 1
ATOM 1514 O O . ALA A 1 189 ? -4.358 8.570 7.678 1.00 91.50 189 ALA A O 1
ATOM 1515 N N . ALA A 1 190 ? -2.607 9.239 8.938 1.00 90.94 190 ALA A N 1
ATOM 1516 C CA . ALA A 1 190 ? -3.391 9.902 9.981 1.00 90.94 190 ALA A CA 1
ATOM 1517 C C . ALA A 1 190 ? -4.372 10.931 9.394 1.00 90.94 190 ALA A C 1
ATOM 1519 O O . ALA A 1 190 ? -5.580 10.853 9.616 1.00 90.94 190 ALA A O 1
ATOM 1520 N N . ARG A 1 191 ? -3.861 11.846 8.561 1.00 90.81 191 ARG A N 1
ATOM 1521 C CA . ARG A 1 191 ? -4.658 12.898 7.917 1.00 90.81 191 ARG A CA 1
ATOM 1522 C C . ARG A 1 191 ? -5.731 12.353 6.988 1.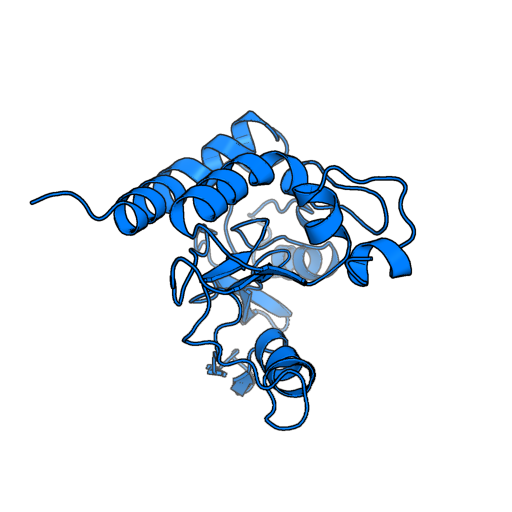00 90.81 191 ARG A C 1
ATOM 1524 O O . ARG A 1 191 ? -6.829 12.897 6.954 1.00 90.81 191 ARG A O 1
ATOM 1531 N N . ALA A 1 192 ? -5.428 11.310 6.214 1.00 91.81 192 ALA A N 1
ATOM 1532 C CA . ALA A 1 192 ? -6.399 10.716 5.300 1.00 91.81 192 ALA A CA 1
ATOM 1533 C C . ALA A 1 192 ? -7.578 10.090 6.054 1.00 91.81 192 ALA A C 1
ATOM 1535 O O . ALA A 1 192 ? -8.723 10.257 5.642 1.00 91.81 192 ALA A O 1
ATOM 1536 N N . ILE A 1 193 ? -7.297 9.397 7.160 1.00 89.56 193 ILE A N 1
ATOM 1537 C CA . ILE A 1 193 ? -8.312 8.702 7.958 1.00 89.56 193 ILE A CA 1
ATOM 1538 C C . ILE A 1 193 ? -9.173 9.695 8.746 1.00 89.56 193 ILE A C 1
ATOM 1540 O O . ILE A 1 193 ? -10.391 9.539 8.788 1.00 89.56 193 ILE A O 1
ATOM 1544 N N . GLN A 1 194 ? -8.558 10.726 9.330 1.00 86.81 194 GLN A N 1
ATOM 1545 C CA . GLN A 1 194 ? -9.255 11.744 10.125 1.00 86.81 194 GLN A CA 1
ATOM 1546 C C . GLN A 1 194 ? -9.902 12.858 9.278 1.00 86.81 194 GLN A C 1
ATOM 1548 O O . GLN A 1 194 ? -10.618 13.693 9.820 1.00 86.81 194 GLN A O 1
ATOM 1553 N N . ASP A 1 195 ? -9.631 12.899 7.966 1.00 83.00 195 ASP A N 1
ATOM 1554 C CA . ASP A 1 195 ? -9.899 14.046 7.075 1.00 83.00 195 ASP A CA 1
ATOM 1555 C C . ASP A 1 195 ? -9.373 15.387 7.643 1.00 83.00 195 ASP A C 1
ATOM 1557 O O . ASP A 1 195 ? -9.934 16.461 7.419 1.00 83.00 195 ASP A O 1
ATOM 1561 N N . ASP A 1 196 ? -8.246 15.338 8.366 1.00 77.94 196 ASP A N 1
ATOM 1562 C CA . ASP A 1 196 ? -7.619 16.501 9.000 1.00 77.94 196 ASP A CA 1
ATOM 1563 C C . ASP A 1 196 ? -6.494 17.088 8.135 1.00 77.94 196 ASP A C 1
ATOM 1565 O O . ASP A 1 196 ? -5.486 16.444 7.833 1.00 77.94 196 ASP A O 1
ATOM 1569 N N . ARG A 1 197 ? -6.623 18.371 7.781 1.00 73.19 197 ARG A N 1
ATOM 1570 C CA . ARG A 1 197 ? -5.644 19.102 6.952 1.00 73.19 197 ARG A CA 1
ATOM 1571 C C . ARG A 1 197 ? -4.959 20.262 7.666 1.00 73.19 197 ARG A C 1
ATOM 1573 O O . ARG A 1 197 ? -4.140 20.946 7.054 1.00 73.19 197 ARG A O 1
ATOM 1580 N N . LYS A 1 198 ? -5.331 20.543 8.914 1.00 75.06 198 LYS A N 1
ATOM 1581 C CA . LYS A 1 198 ? -4.991 21.802 9.593 1.00 75.06 198 LYS A CA 1
ATOM 1582 C C . LYS A 1 198 ? -4.154 21.581 10.841 1.00 75.06 198 LYS A C 1
ATOM 1584 O O . LYS A 1 198 ? -3.246 22.377 11.079 1.00 75.06 198 LYS A O 1
ATOM 1589 N N . THR A 1 199 ? -4.422 20.509 11.579 1.00 78.62 199 THR A N 1
ATOM 1590 C CA . THR A 1 199 ? -3.782 20.229 12.864 1.00 78.62 199 THR A CA 1
ATOM 1591 C C . THR A 1 199 ? -2.279 20.074 12.698 1.00 78.62 199 THR A C 1
ATOM 1593 O O . THR A 1 199 ? -1.806 19.516 11.699 1.00 78.62 199 THR A O 1
ATOM 1596 N N . ASP A 1 200 ? -1.514 20.621 13.642 1.00 78.56 200 ASP A N 1
ATOM 1597 C CA . ASP A 1 200 ? -0.063 20.470 13.642 1.00 78.56 200 ASP A CA 1
ATOM 1598 C C . ASP A 1 200 ? 0.327 18.996 13.804 1.00 78.56 200 ASP A C 1
ATOM 1600 O O . ASP A 1 200 ? -0.366 18.231 14.468 1.00 78.56 200 ASP A O 1
ATOM 1604 N N . ASN A 1 201 ? 1.449 18.584 13.213 1.00 71.69 201 ASN A N 1
ATOM 1605 C CA . ASN A 1 201 ? 1.871 17.183 13.232 1.00 71.69 201 ASN A CA 1
ATOM 1606 C C . ASN A 1 201 ? 2.042 16.636 14.651 1.00 71.69 201 ASN A C 1
ATOM 1608 O O . ASN A 1 201 ? 1.733 15.470 14.882 1.00 71.69 201 ASN A O 1
ATOM 1612 N N . LYS A 1 202 ? 2.512 17.457 15.601 1.00 71.56 202 LYS A N 1
ATOM 1613 C CA . LYS A 1 202 ? 2.673 17.011 16.990 1.00 71.56 202 LYS A CA 1
ATOM 1614 C C . LYS A 1 202 ? 1.332 16.698 17.643 1.00 71.56 202 LYS A C 1
ATOM 1616 O O . LYS A 1 202 ? 1.244 15.700 18.340 1.00 71.56 202 LYS A O 1
ATOM 1621 N N . GLN A 1 203 ? 0.317 17.519 17.377 1.00 72.81 203 GLN A N 1
ATOM 1622 C CA . GLN A 1 203 ? -1.042 17.347 17.900 1.00 72.81 203 GLN A CA 1
ATOM 1623 C C . GLN A 1 203 ? -1.758 16.174 17.215 1.00 72.81 203 GLN A C 1
ATOM 1625 O O . GLN A 1 203 ? -2.361 15.330 17.866 1.00 72.81 203 GLN A O 1
ATOM 1630 N N . LEU A 1 204 ? -1.596 16.056 15.894 1.00 72.88 204 LEU A N 1
ATOM 1631 C CA . LEU A 1 204 ? -2.180 14.981 15.092 1.00 72.88 204 LEU A CA 1
ATOM 1632 C C . LEU A 1 204 ? -1.729 13.592 15.569 1.00 72.88 204 LEU A C 1
ATOM 1634 O O . LEU A 1 204 ? -2.508 12.643 15.573 1.00 72.88 204 LEU A O 1
ATOM 1638 N N . LEU A 1 205 ? -0.454 13.478 15.947 1.00 67.31 205 LEU A N 1
ATOM 1639 C CA . LEU A 1 205 ? 0.169 12.213 16.331 1.00 67.31 205 LEU A CA 1
ATOM 1640 C C . LEU A 1 205 ? 0.187 11.979 17.849 1.00 67.31 205 LEU A C 1
ATOM 1642 O O . LEU A 1 205 ? 0.519 10.873 18.267 1.00 67.31 205 LEU A O 1
ATOM 1646 N N . SER A 1 206 ? -0.168 12.974 18.673 1.00 63.41 206 SER A N 1
ATOM 1647 C CA . SER A 1 206 ? -0.267 12.804 20.129 1.00 63.41 206 SER A CA 1
ATOM 1648 C C . SER A 1 206 ? -1.586 12.185 20.584 1.00 63.41 206 SER A C 1
ATOM 1650 O O . SER A 1 206 ? -1.669 11.754 21.730 1.00 63.41 206 SER A O 1
ATOM 1652 N N . GLY A 1 207 ? -2.608 12.149 19.720 1.00 53.94 207 GLY A N 1
ATOM 1653 C CA . GLY A 1 207 ? -3.948 11.686 20.100 1.00 53.94 207 GLY A CA 1
ATOM 1654 C C . GLY A 1 207 ? -4.599 12.537 21.202 1.00 53.94 207 GLY A C 1
ATOM 1655 O O . GLY A 1 207 ? -5.448 12.025 21.928 1.00 53.94 207 GLY A O 1
ATOM 1656 N N . LEU A 1 208 ? -4.169 13.802 21.332 1.00 44.03 208 LEU A N 1
ATOM 1657 C CA . LEU A 1 208 ? -4.620 14.807 22.305 1.00 44.03 208 LEU A CA 1
ATOM 1658 C C . LEU A 1 208 ? -5.245 15.995 21.578 1.00 44.03 208 LEU A C 1
ATOM 1660 O O . LEU A 1 208 ? -4.636 16.426 20.571 1.00 44.0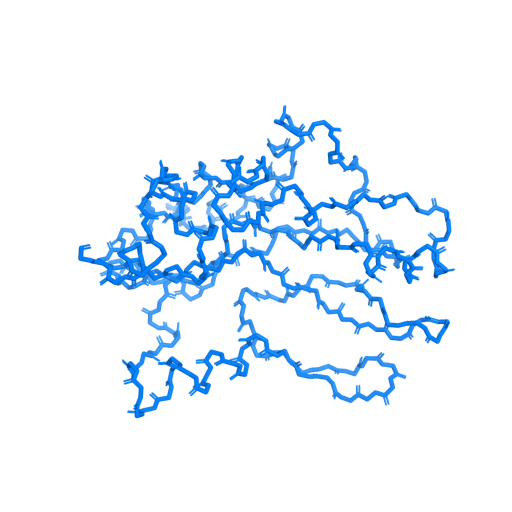3 208 LEU A O 1
#

Foldseek 3Di:
DPPDVLVVLVVCQQPCVVVLLCVQPVPPDPQQAWLVSHGWTFAGKPLLAAAAEAEEEAEFAADWAQDPNFIAGHGTDNHALDADWDDRPPGIDTDPSVVVCCVAPCDCPHVVDDPSNYTYYYLARTHFDAPVRVVRSCVSRVVDDDDRRVVQCDDDLDGHSRSQSSQVSVVSSCVSRVYPYYQYDDDNNLCNNVVDRDDDPVCSRVVD

Secondary structure (DSSP, 8-state):
-PPPHHHHHHHHHHHHHHHHHHHH-TTS-SS-B-TTSPBP-----BS--SSSEEEEES---EEEEEETTEEEEEEE-SSTT---EEE-SSSEEE-HHHHHHIIIIISTTTT---GGGEEEEESS-S----HHHHHHHHHH-TTSPP---GGGTEETTEE-HHHHHHHHHHHHHHHHH--SEEEESSHHHHHHHHT-SSS-HHHHHHT-